Protein AF-E3S068-F1 (afdb_monomer)

Solvent-accessible surface area (backbone atoms only — not comparable to full-atom values): 16885 Å² total; per-residue (Å²): 113,66,80,75,69,64,72,78,70,51,73,77,41,82,41,34,56,78,46,80,47,82,47,65,49,102,84,70,47,77,30,49,39,42,22,44,28,45,77,89,43,90,89,47,73,42,71,46,78,44,82,70,77,50,73,64,51,51,41,29,56,53,36,36,51,49,23,46,50,51,46,32,65,40,29,24,56,53,35,46,56,55,72,72,47,90,64,61,64,40,64,26,33,34,37,30,29,58,42,70,50,81,63,88,43,69,49,76,44,75,48,76,45,94,97,52,78,73,43,77,48,77,42,67,48,45,41,45,44,46,34,42,32,41,30,57,60,82,61,72,84,73,79,52,96,74,78,54,80,83,68,78,44,45,29,50,32,76,62,32,54,50,37,80,38,81,56,37,83,38,58,59,75,82,48,64,50,92,89,42,74,86,62,49,49,78,49,75,44,52,38,37,56,59,32,54,54,45,51,53,36,37,77,69,61,36,56,60,39,31,48,52,49,23,53,39,24,37,44,33,27,36,42,38,52,50,41,49,75,60,65,30,65,72,42,58,74,70,47,55,69,73,60,45,52,51,50,52,53,50,40,54,50,43,33,53,60,55,44,48,62,54,53,54,50,52,51,53,43,67,72,45,91,52,102,54,43,58,64,52,35,51,54,51,29,62,71,25,66,48,71,28,29,54,51,17,56,51,31,25,64,77,58,96

Sequence (304 aa):
MLTAFLEYSDAENAYTITSESKFVDDWGNICLDIAIRGVYNPDTVSIIRSEHFSIDCRHAYLSFNHCISVLRDFAGMLAYLVEEFKTPVKIREAHVQNAKSHQNVEVVAKIVKYGFPDRTEIWNIASTHSMFLVTAADSDNTTTTTGFVARKGIYLDITARQYGREPGLQDFDAYHCKTSPLACQLKECHVGNEYSKHENMVAQQSAEAIQTEALIRTSNNAIYEVIKEFGGRTTLYSMGDLRFKDVLGRLSSRLQEALRPILTENHKIFISEGSNALGRHMKLMDLCMGEGHQVFSRALQYQS

Structure (mmCIF, N/CA/C/O backbone):
data_AF-E3S068-F1
#
_entry.id   AF-E3S068-F1
#
loop_
_atom_site.group_PDB
_atom_site.id
_atom_site.type_symbol
_atom_site.label_atom_id
_atom_site.label_alt_id
_atom_site.label_comp_id
_atom_site.label_asym_id
_atom_site.label_entity_id
_atom_site.label_seq_id
_atom_site.pdbx_PDB_ins_code
_atom_site.Cartn_x
_atom_site.Cartn_y
_atom_site.Cartn_z
_atom_site.occupancy
_atom_site.B_iso_or_equiv
_atom_site.auth_seq_id
_atom_site.auth_comp_id
_atom_site.auth_asym_id
_atom_site.auth_atom_id
_atom_site.pdbx_PDB_model_num
ATOM 1 N N . MET A 1 1 ? -9.180 2.397 -4.512 1.00 28.77 1 MET A N 1
ATOM 2 C CA . MET A 1 1 ? -9.258 3.640 -5.319 1.00 28.77 1 MET A CA 1
ATOM 3 C C . MET A 1 1 ? -7.872 4.161 -5.708 1.00 28.77 1 MET A C 1
ATOM 5 O O . MET A 1 1 ? -7.730 4.503 -6.868 1.00 28.77 1 MET A O 1
ATOM 9 N N . LEU A 1 2 ? -6.835 4.098 -4.849 1.00 28.03 2 LEU A N 1
ATOM 10 C CA . LEU A 1 2 ? -5.419 4.104 -5.308 1.00 28.03 2 LEU A CA 1
ATOM 11 C C . LEU A 1 2 ? -5.083 2.915 -6.212 1.00 28.03 2 LEU A C 1
ATOM 13 O O . LEU A 1 2 ? -4.332 3.029 -7.169 1.00 28.03 2 LEU A O 1
ATOM 17 N N . THR A 1 3 ? -5.722 1.790 -5.910 1.00 32.06 3 THR A N 1
ATOM 18 C CA . THR A 1 3 ? -5.693 0.500 -6.607 1.00 32.06 3 THR A CA 1
ATOM 19 C C . THR A 1 3 ? -5.965 0.571 -8.112 1.00 32.06 3 THR A C 1
ATOM 21 O O . THR A 1 3 ? -5.650 -0.368 -8.824 1.00 32.06 3 THR A O 1
ATOM 24 N N . ALA A 1 4 ? -6.601 1.649 -8.580 1.00 29.45 4 ALA A N 1
ATOM 25 C CA . ALA A 1 4 ? -6.921 1.875 -9.989 1.00 29.45 4 ALA A CA 1
ATOM 26 C C . ALA A 1 4 ? -6.040 2.962 -10.635 1.00 29.45 4 ALA A C 1
ATOM 28 O O . ALA A 1 4 ? -6.143 3.182 -11.832 1.00 29.45 4 ALA A O 1
ATOM 29 N N . PHE A 1 5 ? -5.220 3.664 -9.843 1.00 29.73 5 PHE A N 1
ATOM 30 C CA . PHE A 1 5 ? -4.359 4.766 -10.288 1.00 29.73 5 PHE A CA 1
ATOM 31 C C . PHE A 1 5 ? -2.884 4.375 -10.380 1.00 29.73 5 PHE A C 1
ATOM 33 O O . PHE A 1 5 ? -2.145 4.983 -11.147 1.00 29.73 5 PHE A O 1
ATOM 40 N N . LEU A 1 6 ? -2.468 3.347 -9.638 1.00 31.52 6 LEU A N 1
ATOM 41 C CA . LEU A 1 6 ? -1.212 2.645 -9.871 1.00 31.52 6 LEU A CA 1
ATOM 42 C C . LEU A 1 6 ? -1.455 1.577 -10.937 1.00 31.52 6 LEU A C 1
ATOM 44 O O . LEU A 1 6 ? -1.441 0.378 -10.665 1.00 31.52 6 LEU A O 1
ATOM 48 N N . GLU A 1 7 ? -1.730 2.024 -12.162 1.00 33.16 7 GLU A N 1
ATOM 49 C CA . GLU A 1 7 ? -1.307 1.222 -13.299 1.00 33.16 7 GLU A CA 1
ATOM 50 C C . GLU A 1 7 ? 0.209 1.065 -13.160 1.00 33.16 7 GLU A C 1
ATOM 52 O O . GLU A 1 7 ? 0.960 2.015 -13.339 1.00 33.16 7 GLU A O 1
ATOM 57 N N . TYR A 1 8 ? 0.607 -0.142 -12.760 1.00 41.28 8 TYR A N 1
ATOM 58 C CA . TYR A 1 8 ? 1.724 -0.850 -13.361 1.00 41.28 8 TYR A CA 1
ATOM 59 C C . TYR A 1 8 ? 3.084 -0.124 -13.314 1.00 41.28 8 TYR A C 1
ATOM 61 O O . TYR A 1 8 ? 3.405 0.698 -14.166 1.00 41.28 8 TYR A O 1
ATOM 69 N N . SER A 1 9 ? 3.924 -0.505 -12.350 1.00 36.94 9 SER A N 1
ATOM 70 C CA . SER A 1 9 ? 5.375 -0.329 -12.462 1.00 36.94 9 SER A CA 1
ATOM 71 C C . SER A 1 9 ? 6.020 -1.701 -12.646 1.00 36.94 9 SER A C 1
ATOM 73 O O . SER A 1 9 ? 5.830 -2.596 -11.822 1.00 36.94 9 SER A O 1
ATOM 75 N N . ASP A 1 10 ? 6.779 -1.858 -13.731 1.00 34.69 10 ASP A N 1
ATOM 76 C CA . ASP A 1 10 ? 7.521 -3.068 -14.107 1.00 34.69 10 ASP A CA 1
ATOM 77 C C . ASP A 1 10 ? 8.595 -3.503 -13.097 1.00 34.69 10 ASP A C 1
ATOM 79 O O . ASP A 1 10 ? 9.192 -4.571 -13.259 1.00 34.69 10 ASP A O 1
ATOM 83 N N . ALA A 1 11 ? 8.896 -2.692 -12.084 1.00 36.75 11 ALA A N 1
ATOM 84 C CA . ALA A 1 11 ? 10.087 -2.874 -11.268 1.00 36.75 11 ALA A CA 1
ATOM 85 C C . ALA A 1 11 ? 9.826 -3.507 -9.872 1.00 36.75 11 ALA A C 1
ATOM 87 O O . ALA A 1 11 ? 10.753 -4.064 -9.284 1.00 36.75 11 ALA A O 1
ATOM 88 N N . GLU A 1 12 ? 8.565 -3.623 -9.424 1.00 42.28 12 GLU A N 1
ATOM 89 C CA . GLU A 1 12 ? 8.197 -4.334 -8.181 1.00 42.28 12 GLU A CA 1
ATOM 90 C C . GLU A 1 12 ? 8.084 -5.853 -8.377 1.00 42.28 12 GLU A C 1
ATOM 92 O O . GLU A 1 12 ? 7.758 -6.602 -7.455 1.00 42.28 12 GLU A O 1
ATOM 97 N N . ASN A 1 13 ? 8.344 -6.326 -9.593 1.00 37.56 13 ASN A N 1
ATOM 98 C CA . ASN A 1 13 ? 8.260 -7.723 -9.959 1.00 37.56 13 ASN A CA 1
ATOM 99 C C . ASN A 1 13 ? 9.650 -8.373 -9.827 1.00 37.56 13 ASN A C 1
ATOM 101 O O . ASN A 1 13 ? 10.640 -7.850 -10.336 1.00 37.56 13 ASN A O 1
ATOM 105 N N . ALA A 1 14 ? 9.736 -9.579 -9.247 1.00 34.84 14 ALA A N 1
ATOM 106 C CA . ALA A 1 14 ? 10.944 -10.418 -9.359 1.00 34.84 14 ALA A CA 1
ATOM 107 C C . ALA A 1 14 ? 11.227 -10.846 -10.817 1.00 34.84 14 ALA A C 1
ATOM 109 O O . ALA A 1 14 ? 12.187 -11.567 -11.095 1.00 34.84 14 ALA A O 1
ATOM 110 N N . TYR A 1 15 ? 10.373 -10.408 -11.741 1.00 39.06 15 TYR A N 1
ATOM 111 C CA . TYR A 1 15 ? 10.540 -10.521 -13.166 1.00 39.06 15 TYR A CA 1
ATOM 112 C C . TYR A 1 15 ? 10.078 -9.232 -13.857 1.00 39.06 15 TYR A C 1
ATOM 114 O O . TYR A 1 15 ? 8.880 -8.994 -13.978 1.00 39.06 15 TYR A O 1
ATOM 122 N N . THR A 1 16 ? 11.002 -8.390 -14.318 1.00 38.66 16 THR A N 1
ATOM 123 C CA . THR A 1 16 ? 10.645 -7.178 -15.074 1.00 38.66 16 THR A CA 1
ATOM 124 C C . THR A 1 16 ? 9.911 -7.589 -16.347 1.00 38.66 16 THR A C 1
ATOM 126 O O . THR A 1 16 ? 10.471 -8.337 -17.155 1.00 38.66 16 THR A O 1
ATOM 129 N N . ILE A 1 17 ? 8.675 -7.129 -16.546 1.00 42.19 17 ILE A N 1
ATOM 130 C CA . ILE A 1 17 ? 8.027 -7.278 -17.848 1.00 42.19 17 ILE A CA 1
ATOM 131 C C . ILE A 1 17 ? 8.656 -6.215 -18.750 1.00 42.19 17 ILE A C 1
ATOM 133 O O . ILE A 1 17 ? 8.600 -5.027 -18.475 1.00 42.19 17 ILE A O 1
ATOM 137 N N . THR A 1 18 ? 9.369 -6.632 -19.788 1.00 35.69 18 THR A N 1
ATOM 138 C CA . THR A 1 18 ? 10.148 -5.706 -20.630 1.00 35.69 18 THR A CA 1
ATOM 139 C C . THR A 1 18 ? 9.407 -5.254 -21.879 1.00 35.69 18 THR A C 1
ATOM 141 O O . THR A 1 18 ? 9.864 -4.341 -22.562 1.00 35.69 18 THR A O 1
ATOM 144 N N . SER A 1 19 ? 8.291 -5.903 -22.206 1.00 38.16 19 SER A N 1
ATOM 145 C CA . SER A 1 19 ? 7.370 -5.460 -23.248 1.00 38.16 19 SER A CA 1
ATOM 146 C C . SER A 1 19 ? 6.013 -6.152 -23.110 1.00 38.16 19 SER A C 1
ATOM 148 O O . SER A 1 19 ? 5.936 -7.352 -22.836 1.00 38.16 19 SER A O 1
ATOM 150 N N . GLU A 1 20 ? 4.951 -5.383 -23.355 1.00 39.62 20 GLU A N 1
ATOM 151 C CA . GLU A 1 20 ? 3.599 -5.880 -23.608 1.00 39.62 20 GLU A CA 1
ATOM 152 C C . GLU A 1 20 ? 3.227 -5.543 -25.058 1.00 39.62 20 GLU A C 1
ATOM 154 O O . GLU A 1 20 ? 3.242 -4.376 -25.455 1.00 39.62 20 GLU A O 1
ATOM 159 N N . SER A 1 21 ? 2.877 -6.551 -25.859 1.00 37.97 21 SER A N 1
ATOM 160 C CA . SER A 1 21 ? 2.367 -6.337 -27.224 1.00 37.97 21 SER A CA 1
ATOM 161 C C . SER A 1 21 ? 0.978 -6.947 -27.344 1.00 37.97 21 SER A C 1
ATOM 163 O O . SER A 1 21 ? 0.793 -8.120 -27.027 1.00 37.97 21 SER A O 1
ATOM 165 N N . LYS A 1 22 ? -0.004 -6.168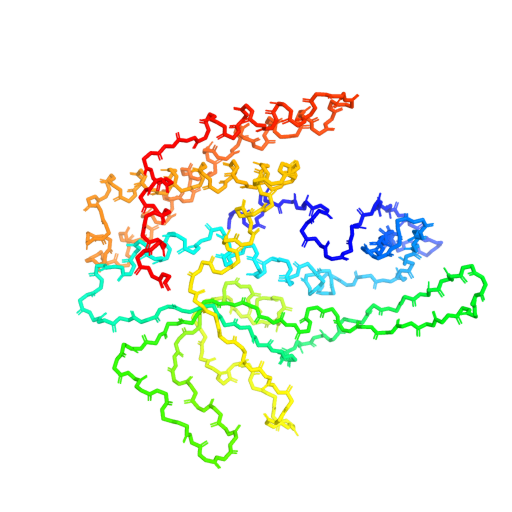 -27.809 1.00 38.00 22 LYS A N 1
ATOM 166 C CA . LYS A 1 22 ? -1.341 -6.676 -28.148 1.00 38.00 22 LYS A CA 1
ATOM 167 C C . LYS A 1 22 ? -1.383 -7.015 -29.630 1.00 38.00 22 LYS A C 1
ATOM 169 O O . LYS A 1 22 ? -1.082 -6.154 -30.454 1.00 38.00 22 LYS A O 1
ATOM 174 N N . PHE A 1 23 ? -1.810 -8.223 -29.967 1.00 43.12 23 PHE A N 1
ATOM 175 C CA . PHE A 1 23 ? -2.117 -8.596 -31.344 1.00 43.12 23 PHE A CA 1
ATOM 176 C C . PHE A 1 23 ? -3.451 -9.333 -31.413 1.00 43.12 23 PHE A C 1
ATOM 178 O O . PHE A 1 23 ? -3.994 -9.753 -30.395 1.00 43.12 23 PHE A O 1
ATOM 185 N N . VAL A 1 24 ? -4.009 -9.422 -32.615 1.00 38.19 24 VAL A N 1
ATOM 186 C CA . VAL A 1 24 ? -5.217 -10.198 -32.887 1.00 38.19 24 VAL A CA 1
ATOM 187 C C . VAL A 1 24 ? -4.779 -11.410 -33.699 1.00 38.19 24 VAL A C 1
ATOM 189 O O . VAL A 1 24 ? -4.083 -11.228 -34.698 1.00 38.19 24 VAL A O 1
ATOM 192 N N . ASP A 1 25 ? -5.096 -12.619 -33.238 1.00 44.75 25 ASP A N 1
ATOM 193 C CA . ASP A 1 25 ? -4.773 -13.845 -33.971 1.00 44.75 25 ASP A CA 1
ATOM 194 C C . ASP A 1 25 ? -5.639 -14.007 -35.232 1.00 44.75 25 ASP A C 1
ATOM 196 O O . ASP A 1 25 ? -6.581 -13.247 -35.486 1.00 44.75 25 ASP A O 1
ATOM 200 N N . ASP A 1 26 ? -5.331 -15.031 -36.026 1.00 46.66 26 ASP A N 1
ATOM 201 C CA . ASP A 1 26 ? -6.033 -15.333 -37.279 1.00 46.66 26 ASP A CA 1
ATOM 202 C C . ASP A 1 26 ? -7.521 -15.696 -37.075 1.00 46.66 26 ASP A C 1
ATOM 204 O O . ASP A 1 26 ? -8.287 -15.762 -38.040 1.00 46.66 26 ASP A O 1
ATOM 208 N N . TRP A 1 27 ? -7.954 -15.909 -35.827 1.00 40.59 27 TRP A N 1
ATOM 209 C CA . TRP A 1 27 ? -9.334 -16.205 -35.439 1.00 40.59 27 TRP A CA 1
ATOM 210 C C . TRP A 1 27 ? -10.061 -15.006 -34.816 1.00 40.59 27 TRP A C 1
ATOM 212 O O . TRP A 1 27 ? -11.231 -15.124 -34.450 1.00 40.59 27 TRP A O 1
ATOM 222 N N . GLY A 1 28 ? -9.415 -13.841 -34.739 1.00 34.78 28 GLY A N 1
ATOM 223 C CA . GLY A 1 28 ? -10.006 -12.628 -34.181 1.00 34.78 28 GLY A CA 1
ATOM 224 C C . GLY A 1 28 ? -9.891 -12.512 -32.658 1.00 34.78 28 GLY A C 1
ATOM 225 O O . GLY A 1 28 ? -10.511 -11.618 -32.078 1.00 34.78 28 GLY A O 1
ATOM 226 N N . ASN A 1 29 ? -9.116 -13.373 -31.996 1.00 35.47 29 ASN A N 1
ATOM 227 C CA . ASN A 1 29 ? -8.894 -13.298 -30.556 1.00 35.47 29 ASN A CA 1
ATOM 228 C C . ASN A 1 29 ? -7.782 -12.302 -30.231 1.00 35.47 29 ASN A C 1
ATOM 230 O O . ASN A 1 29 ? -6.770 -12.233 -30.921 1.00 35.47 29 ASN A O 1
ATOM 234 N N . ILE A 1 30 ? -7.945 -11.548 -29.144 1.00 32.69 30 ILE A N 1
ATOM 235 C CA . ILE A 1 30 ? -6.899 -10.654 -28.639 1.00 32.69 30 ILE A CA 1
ATOM 236 C C . ILE A 1 30 ? -5.877 -11.493 -27.862 1.00 32.69 30 ILE A C 1
ATOM 238 O O . ILE A 1 30 ? -6.201 -12.051 -26.813 1.00 32.69 30 ILE A O 1
ATOM 242 N N . CYS A 1 31 ? -4.643 -11.528 -28.350 1.00 35.22 31 CYS A N 1
ATOM 243 C CA . CYS A 1 31 ? -3.501 -12.178 -27.723 1.00 35.22 31 CYS A CA 1
ATOM 244 C C . CYS A 1 31 ? -2.539 -11.131 -27.139 1.00 35.22 31 CYS A C 1
ATOM 246 O O . CYS A 1 31 ? -2.426 -10.005 -27.639 1.00 35.22 31 CYS A O 1
ATOM 248 N N . LEU A 1 32 ? -1.851 -11.503 -26.058 1.00 37.97 32 LEU A N 1
ATOM 249 C CA . LEU A 1 32 ? -0.888 -10.651 -25.366 1.00 37.97 32 LEU A CA 1
ATOM 250 C C . LEU A 1 32 ? 0.476 -11.350 -25.343 1.00 37.97 32 LEU A C 1
ATOM 252 O O . LEU A 1 32 ? 0.602 -12.433 -24.775 1.00 37.97 32 LEU A O 1
ATOM 256 N N . ASP A 1 33 ? 1.490 -10.717 -25.926 1.00 40.34 33 ASP A N 1
ATOM 257 C CA . ASP A 1 33 ? 2.885 -11.109 -25.723 1.00 40.34 33 ASP A CA 1
ATOM 258 C C . ASP A 1 33 ? 3.383 -10.445 -24.436 1.00 40.34 33 ASP A C 1
ATOM 260 O O . ASP A 1 33 ? 3.497 -9.217 -24.389 1.00 40.34 33 ASP A O 1
ATOM 264 N N . ILE A 1 34 ? 3.684 -11.246 -23.407 1.00 44.28 34 ILE A N 1
ATOM 265 C CA . ILE A 1 34 ? 4.356 -10.767 -22.192 1.00 44.28 34 ILE A CA 1
ATOM 266 C C . ILE A 1 34 ? 5.813 -11.219 -22.254 1.00 44.28 34 ILE A C 1
ATOM 268 O O . ILE A 1 34 ? 6.120 -12.411 -22.158 1.00 44.28 34 ILE A O 1
ATOM 272 N N . ALA A 1 35 ? 6.728 -10.267 -22.411 1.00 41.88 35 ALA A N 1
ATOM 273 C CA . ALA A 1 35 ? 8.153 -10.528 -22.293 1.00 41.88 35 ALA A CA 1
ATOM 274 C C . ALA A 1 35 ? 8.563 -10.443 -20.824 1.00 41.88 35 ALA A C 1
ATOM 276 O O . ALA A 1 35 ? 8.595 -9.356 -20.256 1.00 41.88 35 ALA A O 1
ATOM 277 N N . ILE A 1 36 ? 8.881 -11.581 -20.210 1.00 42.03 36 ILE A N 1
ATOM 278 C CA . ILE A 1 36 ? 9.296 -11.647 -18.808 1.00 42.03 36 ILE A CA 1
ATOM 279 C C . ILE A 1 36 ? 10.826 -11.769 -18.755 1.00 42.03 36 ILE A C 1
ATOM 281 O O . ILE A 1 36 ? 11.401 -12.729 -19.279 1.00 42.03 36 ILE A O 1
ATOM 285 N N . ARG A 1 37 ? 11.505 -10.802 -18.124 1.00 36.34 37 ARG A N 1
ATOM 286 C CA . ARG A 1 37 ? 12.958 -10.823 -17.895 1.00 36.34 37 ARG A CA 1
ATOM 287 C C . ARG A 1 37 ? 13.249 -11.412 -16.518 1.00 36.34 37 ARG A C 1
ATOM 289 O O . ARG A 1 37 ? 12.792 -10.897 -15.502 1.00 36.34 37 ARG A O 1
ATOM 296 N N . GLY A 1 38 ? 14.019 -12.497 -16.471 1.00 34.53 38 GLY A N 1
ATOM 297 C CA . GLY A 1 38 ? 14.438 -13.105 -15.207 1.00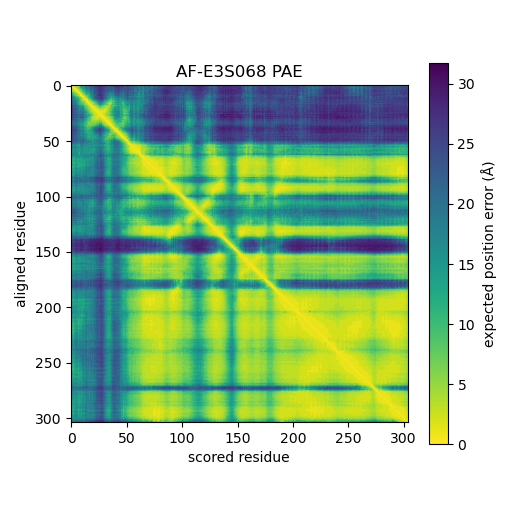 34.53 38 GLY A CA 1
ATOM 298 C C . GLY A 1 38 ? 15.467 -12.243 -14.469 1.00 34.53 38 GLY A C 1
ATOM 299 O O . GLY A 1 38 ? 16.496 -11.892 -15.045 1.00 34.53 38 GLY A O 1
ATOM 300 N N . VAL A 1 39 ? 15.241 -11.968 -13.179 1.00 34.00 39 VAL A N 1
ATOM 301 C CA . VAL A 1 39 ? 16.128 -11.144 -12.323 1.00 34.00 39 VAL A CA 1
ATOM 302 C C . VAL A 1 39 ? 17.550 -11.711 -12.162 1.00 34.00 39 VAL A C 1
ATOM 304 O O . VAL A 1 39 ? 18.472 -10.976 -11.824 1.00 34.00 39 VAL A O 1
ATOM 307 N N . TYR A 1 40 ? 17.779 -12.986 -12.494 1.00 32.66 40 TYR A N 1
ATOM 308 C CA . TYR A 1 40 ? 19.106 -13.615 -12.418 1.00 32.66 40 TYR A CA 1
ATOM 309 C C . TYR A 1 40 ? 19.867 -13.708 -13.750 1.00 32.66 40 TYR A C 1
ATOM 311 O O . TYR A 1 40 ? 20.991 -14.212 -13.756 1.00 32.66 40 TYR A O 1
ATOM 319 N N . ASN A 1 41 ? 19.303 -13.243 -14.872 1.00 33.84 41 ASN A N 1
ATOM 320 C CA . ASN A 1 41 ? 20.029 -13.199 -16.143 1.00 33.84 41 ASN A CA 1
ATOM 321 C C . ASN A 1 41 ? 19.452 -12.130 -17.097 1.00 33.84 41 ASN A C 1
ATOM 323 O O . ASN A 1 41 ? 18.489 -12.418 -17.818 1.00 33.84 41 ASN A O 1
ATOM 327 N N . PRO A 1 42 ? 20.025 -10.910 -17.135 1.00 37.50 42 PRO A N 1
ATOM 328 C CA . PRO A 1 42 ? 19.501 -9.807 -17.940 1.00 37.50 42 PRO A CA 1
ATOM 329 C C . PRO A 1 42 ? 19.516 -10.088 -19.454 1.00 37.50 42 PRO A C 1
ATOM 331 O O . PRO A 1 42 ? 18.797 -9.414 -20.191 1.00 37.50 42 PRO A O 1
ATOM 334 N N . ASP A 1 43 ? 20.249 -11.095 -19.926 1.00 32.88 43 ASP A N 1
ATOM 335 C CA . ASP A 1 43 ? 20.416 -11.368 -21.360 1.00 32.88 43 ASP A CA 1
ATOM 336 C C . ASP A 1 43 ? 19.387 -12.358 -21.935 1.00 32.88 43 ASP A C 1
ATOM 338 O O . ASP A 1 43 ? 19.407 -12.664 -23.126 1.00 32.88 43 ASP A O 1
ATOM 342 N N . THR A 1 44 ? 18.451 -12.842 -21.114 1.00 37.41 44 THR A N 1
ATOM 343 C CA . THR A 1 44 ? 17.383 -13.760 -21.546 1.00 37.41 44 THR A CA 1
ATOM 344 C C . THR A 1 44 ? 16.016 -13.111 -21.368 1.00 37.41 44 THR A C 1
ATOM 346 O O . THR A 1 44 ? 15.454 -13.100 -20.274 1.00 37.41 44 THR A O 1
ATOM 349 N N . VAL A 1 45 ? 15.473 -12.579 -22.464 1.00 34.53 45 VAL A N 1
ATOM 350 C CA . VAL A 1 45 ? 14.062 -12.193 -22.574 1.00 34.53 45 VAL A CA 1
ATOM 351 C C . VAL A 1 45 ? 13.303 -13.399 -23.115 1.00 34.53 45 VAL A C 1
ATOM 353 O O . VAL A 1 45 ? 13.546 -13.830 -24.241 1.00 34.53 45 VAL A O 1
ATOM 356 N N . SER A 1 46 ? 12.405 -13.965 -22.312 1.00 38.94 46 SER A N 1
ATOM 357 C CA . SER A 1 46 ? 11.502 -15.021 -22.777 1.00 38.94 46 SER A CA 1
ATOM 358 C C . SER A 1 46 ? 10.149 -14.387 -23.071 1.00 38.94 46 SER A C 1
ATOM 360 O O . SER A 1 46 ? 9.507 -13.855 -22.166 1.00 38.94 46 SER A O 1
ATOM 362 N N . ILE A 1 47 ? 9.728 -14.416 -24.336 1.00 38.50 47 ILE A N 1
ATOM 363 C CA . ILE A 1 47 ? 8.371 -14.026 -24.723 1.00 38.50 47 ILE A CA 1
ATOM 364 C C . ILE A 1 47 ? 7.459 -15.197 -24.367 1.00 38.50 47 ILE A C 1
ATOM 366 O O . ILE A 1 47 ? 7.545 -16.265 -24.977 1.00 38.50 47 ILE A O 1
ATOM 370 N N . ILE A 1 48 ? 6.607 -15.009 -23.362 1.00 45.06 48 ILE A N 1
ATOM 371 C CA . ILE A 1 48 ? 5.533 -15.948 -23.063 1.00 45.06 48 ILE A CA 1
ATOM 372 C C . ILE A 1 48 ? 4.378 -15.599 -23.994 1.00 45.06 48 ILE A C 1
ATOM 374 O O . ILE A 1 48 ? 3.654 -14.630 -23.772 1.00 45.06 48 ILE A O 1
ATOM 378 N N . ARG A 1 49 ? 4.207 -16.410 -25.039 1.00 40.31 49 ARG A N 1
ATOM 379 C CA . ARG A 1 49 ? 2.955 -16.466 -25.795 1.00 40.31 49 ARG A CA 1
ATOM 380 C C . ARG A 1 49 ? 1.965 -17.287 -24.988 1.00 40.31 49 ARG A C 1
ATOM 382 O O . ARG A 1 49 ? 2.000 -18.513 -25.027 1.00 40.31 49 ARG A O 1
ATOM 389 N N . SER A 1 50 ? 1.125 -16.615 -24.211 1.00 42.81 50 SER A N 1
ATOM 390 C CA . SER A 1 50 ? -0.082 -17.244 -23.686 1.00 42.81 50 SER A CA 1
ATOM 391 C C . SER A 1 50 ? -1.168 -17.073 -24.734 1.00 42.81 50 SER A C 1
ATOM 393 O O . SER A 1 50 ? -1.519 -15.943 -25.070 1.00 42.81 50 SER A O 1
ATOM 395 N N . GLU A 1 51 ? -1.685 -18.182 -25.264 1.00 39.31 51 GLU A N 1
ATOM 396 C CA . GLU A 1 51 ? -2.757 -18.120 -26.257 1.00 39.31 51 GLU A CA 1
ATOM 397 C C . GLU A 1 51 ? -4.006 -17.438 -25.677 1.00 39.31 51 GLU A C 1
ATOM 399 O O . GLU A 1 51 ? -4.662 -16.713 -26.412 1.00 39.31 51 GLU A O 1
ATOM 404 N N . HIS A 1 52 ? -4.255 -17.490 -24.357 1.00 48.38 52 HIS A N 1
ATOM 405 C CA . HIS A 1 52 ? -5.307 -16.703 -23.704 1.00 48.38 52 HIS A CA 1
ATOM 406 C C . HIS A 1 52 ? -4.981 -16.402 -22.228 1.00 48.38 52 HIS A C 1
ATOM 408 O O . HIS A 1 52 ? -4.902 -17.306 -21.396 1.00 48.38 52 HIS A O 1
ATOM 414 N N . PHE A 1 53 ? -4.871 -15.121 -21.860 1.00 49.16 53 PHE A N 1
ATOM 415 C CA . PHE A 1 53 ? -4.925 -14.690 -20.458 1.00 49.16 53 PHE A CA 1
ATOM 416 C C . PHE A 1 53 ? -6.378 -14.349 -20.117 1.00 49.16 53 PHE A C 1
ATOM 418 O O . PHE A 1 53 ? -6.909 -13.344 -20.593 1.00 49.16 53 PHE A O 1
ATOM 425 N N . SER A 1 54 ? -7.045 -15.165 -19.298 1.00 52.22 54 SER A N 1
ATOM 426 C CA . SER A 1 54 ? -8.325 -14.737 -18.727 1.00 52.22 54 SER A CA 1
ATOM 427 C C . SER A 1 54 ? -8.099 -13.492 -17.854 1.00 52.22 54 SER A C 1
ATOM 429 O O . SER A 1 54 ? -7.011 -13.282 -17.304 1.00 52.22 54 SER A O 1
ATOM 431 N N . ILE A 1 55 ? -9.129 -12.652 -17.711 1.00 57.22 55 ILE A N 1
ATOM 432 C CA . ILE A 1 55 ? -9.097 -11.495 -16.797 1.00 57.22 55 ILE A CA 1
ATOM 433 C C . ILE A 1 55 ? -8.705 -11.949 -15.381 1.00 57.22 55 ILE A C 1
ATOM 435 O O . ILE A 1 55 ? -7.912 -11.290 -14.711 1.00 57.22 55 ILE A O 1
ATOM 439 N N . ASP A 1 56 ? -9.196 -13.114 -14.968 1.00 53.62 56 ASP A N 1
ATOM 440 C CA . ASP A 1 56 ? -8.910 -13.708 -13.667 1.00 53.62 56 ASP A CA 1
ATOM 441 C C . ASP A 1 56 ? -7.438 -14.134 -13.521 1.00 53.62 56 ASP A C 1
ATOM 443 O O . ASP A 1 56 ? -6.821 -13.824 -12.503 1.00 53.62 56 ASP A O 1
ATOM 447 N N . CYS A 1 57 ? -6.826 -14.736 -14.552 1.00 54.56 57 CYS A N 1
ATOM 448 C CA . CYS A 1 57 ? -5.394 -15.052 -14.553 1.00 54.56 57 CYS A CA 1
ATOM 449 C C . CYS A 1 57 ? -4.539 -13.783 -14.456 1.00 54.56 57 CYS A C 1
ATOM 451 O O . CYS A 1 57 ? -3.536 -13.769 -13.744 1.00 54.56 57 CYS A O 1
ATOM 453 N N . ARG A 1 58 ? -4.934 -12.697 -15.140 1.00 59.19 58 ARG A N 1
ATOM 454 C CA . ARG A 1 58 ? -4.223 -11.407 -15.077 1.00 59.19 58 ARG A CA 1
ATOM 455 C C . ARG A 1 58 ? -4.295 -10.824 -13.675 1.00 59.19 58 ARG A C 1
ATOM 457 O O . ARG A 1 58 ? -3.280 -10.383 -13.145 1.00 59.19 58 ARG A O 1
ATOM 464 N N . HIS A 1 59 ? -5.477 -10.857 -13.066 1.00 58.62 59 HIS A N 1
ATOM 465 C CA . HIS A 1 59 ? -5.650 -10.419 -11.688 1.00 58.62 59 HIS A CA 1
ATOM 466 C C . HIS A 1 59 ? -4.806 -11.249 -10.721 1.00 58.62 59 HIS A C 1
ATOM 468 O O . HIS A 1 59 ? -4.116 -10.655 -9.904 1.00 58.62 59 HIS A O 1
ATOM 474 N N . ALA A 1 60 ? -4.798 -12.578 -10.844 1.00 58.69 60 ALA A N 1
ATOM 475 C CA . ALA A 1 60 ? -3.993 -13.455 -9.995 1.00 58.69 60 ALA A CA 1
ATOM 476 C C . ALA A 1 60 ? -2.474 -13.314 -10.232 1.00 58.69 60 ALA A C 1
ATOM 478 O O . ALA A 1 60 ? -1.690 -13.483 -9.305 1.00 58.69 60 ALA A O 1
ATOM 479 N N . TYR A 1 61 ? -2.034 -12.956 -11.444 1.00 59.25 61 TYR A N 1
ATOM 480 C CA . TYR A 1 61 ? -0.624 -12.644 -11.697 1.00 59.25 61 TYR A CA 1
ATOM 481 C C . TYR A 1 61 ? -0.181 -11.360 -10.988 1.00 59.25 61 TYR A C 1
ATOM 483 O O . TYR A 1 61 ? 0.841 -11.322 -10.306 1.00 59.25 61 TYR A O 1
ATOM 491 N N . LEU A 1 62 ? -0.981 -10.304 -11.131 1.00 58.75 62 LEU A N 1
ATOM 492 C CA . LEU A 1 62 ? -0.681 -8.973 -10.599 1.00 58.75 62 LEU A CA 1
ATOM 493 C C . LEU A 1 62 ? -0.857 -8.879 -9.079 1.00 58.75 62 LEU A C 1
ATOM 495 O O . LEU A 1 62 ? -0.398 -7.926 -8.446 1.00 58.75 62 LEU A O 1
ATOM 499 N N . SER A 1 63 ? -1.536 -9.846 -8.475 1.00 63.56 63 SER A N 1
ATOM 500 C CA . SER A 1 63 ? -2.009 -9.716 -7.110 1.00 63.56 63 SER A CA 1
ATOM 501 C C . SER A 1 63 ? -0.961 -9.960 -6.030 1.00 63.56 63 SER A C 1
ATOM 503 O O . SER A 1 63 ? -1.101 -9.402 -4.941 1.00 63.56 63 SER A O 1
ATOM 505 N N . PHE A 1 64 ? 0.112 -10.707 -6.317 1.00 66.00 64 PHE A N 1
ATOM 506 C CA . PHE A 1 64 ? 1.231 -10.834 -5.377 1.00 66.00 64 PHE A CA 1
ATOM 507 C C . PHE A 1 64 ? 1.913 -9.487 -5.138 1.00 66.00 64 PHE A C 1
ATOM 509 O O . PHE A 1 64 ? 2.050 -9.055 -3.997 1.00 66.00 64 PHE A O 1
ATOM 516 N N . ASN A 1 65 ? 2.273 -8.778 -6.206 1.00 67.69 65 ASN A N 1
ATOM 517 C CA . ASN A 1 65 ? 2.875 -7.453 -6.070 1.00 67.69 65 ASN A CA 1
ATOM 518 C C . ASN A 1 65 ? 1.886 -6.514 -5.390 1.00 67.69 65 ASN A C 1
ATOM 520 O O . ASN A 1 65 ? 2.240 -5.835 -4.437 1.00 67.69 65 ASN A O 1
ATOM 524 N N . HIS A 1 66 ? 0.612 -6.590 -5.779 1.00 76.81 66 HIS A N 1
ATOM 525 C CA . HIS A 1 66 ? -0.419 -5.764 -5.181 1.00 76.81 66 HIS A CA 1
ATOM 526 C C . HIS A 1 66 ? -0.555 -5.958 -3.662 1.00 76.81 66 HIS A C 1
ATOM 528 O O . HIS A 1 66 ? -0.690 -4.982 -2.928 1.00 76.81 66 HIS A O 1
ATOM 534 N N . CYS A 1 67 ? -0.492 -7.197 -3.170 1.00 83.25 67 CYS A N 1
ATOM 535 C CA . CYS A 1 67 ? -0.591 -7.470 -1.740 1.00 83.25 67 CYS A CA 1
ATOM 536 C C . CYS A 1 67 ? 0.635 -6.947 -0.965 1.00 83.25 67 CYS A C 1
ATOM 538 O O . CYS A 1 67 ? 0.480 -6.404 0.128 1.00 83.25 67 CYS A O 1
ATOM 540 N N . ILE A 1 68 ? 1.831 -6.987 -1.567 1.00 85.75 68 ILE A N 1
ATOM 541 C CA . ILE A 1 68 ? 3.049 -6.377 -1.012 1.00 85.75 68 ILE A CA 1
ATOM 542 C C . ILE A 1 68 ? 2.980 -4.844 -1.044 1.00 85.75 68 ILE A C 1
ATOM 544 O O . ILE A 1 68 ? 3.280 -4.214 -0.030 1.00 85.75 68 ILE A O 1
ATOM 548 N N . SER A 1 69 ? 2.529 -4.234 -2.147 1.00 86.25 69 SER A N 1
ATOM 549 C CA . SER A 1 69 ? 2.350 -2.779 -2.243 1.00 86.25 69 SER A CA 1
ATOM 550 C C . SER A 1 69 ? 1.374 -2.284 -1.177 1.00 86.25 69 SER A C 1
ATOM 552 O O . SER A 1 69 ? 1.630 -1.281 -0.528 1.00 86.25 69 SER A O 1
ATOM 554 N N . VAL A 1 70 ? 0.287 -3.020 -0.913 1.00 89.25 70 VAL A N 1
ATOM 555 C CA . VAL A 1 70 ? -0.654 -2.681 0.165 1.00 89.25 70 VAL A CA 1
ATOM 556 C C . VAL A 1 70 ? 0.022 -2.681 1.535 1.00 89.25 70 VAL A C 1
ATOM 558 O O . VAL A 1 70 ? -0.205 -1.758 2.318 1.00 89.25 70 VAL A O 1
ATOM 561 N N . LEU A 1 71 ? 0.842 -3.694 1.832 1.00 91.25 71 LEU A N 1
ATOM 562 C CA . LEU A 1 71 ? 1.585 -3.735 3.089 1.00 91.25 71 LEU A CA 1
ATOM 563 C C . LEU A 1 71 ? 2.537 -2.546 3.204 1.00 91.25 71 LEU A C 1
ATOM 565 O O . LEU A 1 71 ? 2.493 -1.818 4.190 1.00 91.25 71 LEU A O 1
ATOM 569 N N . ARG A 1 72 ? 3.338 -2.308 2.167 1.00 93.69 72 ARG A N 1
ATOM 570 C CA . ARG A 1 72 ? 4.291 -1.199 2.107 1.00 93.69 72 ARG A CA 1
ATOM 571 C C . ARG A 1 72 ? 3.607 0.163 2.257 1.00 93.69 72 ARG A C 1
ATOM 573 O O . ARG A 1 72 ? 3.988 0.940 3.126 1.00 93.69 72 ARG A O 1
ATOM 580 N N . ASP A 1 73 ? 2.612 0.449 1.423 1.00 91.94 73 ASP A N 1
ATOM 581 C CA . ASP A 1 73 ? 2.035 1.788 1.269 1.00 91.94 73 ASP A CA 1
ATOM 582 C C . ASP A 1 73 ? 1.191 2.195 2.485 1.00 91.94 73 ASP A C 1
ATOM 584 O O . ASP A 1 73 ? 1.112 3.375 2.826 1.00 91.94 73 ASP A O 1
ATOM 588 N N . PHE A 1 74 ? 0.554 1.228 3.157 1.00 91.81 74 PHE A N 1
ATOM 589 C CA . PHE A 1 74 ? -0.399 1.503 4.236 1.00 91.81 74 PHE A CA 1
ATOM 590 C C . PHE A 1 74 ? 0.091 1.121 5.636 1.00 91.81 74 PHE A C 1
ATOM 592 O O . PHE A 1 74 ? -0.604 1.441 6.603 1.00 91.81 74 PHE A O 1
ATOM 599 N N . ALA A 1 75 ? 1.269 0.501 5.789 1.00 93.25 75 ALA A N 1
ATOM 600 C CA . ALA A 1 75 ? 1.788 0.095 7.100 1.00 93.25 75 ALA A CA 1
ATOM 601 C C . ALA A 1 75 ? 1.860 1.263 8.094 1.00 93.25 75 ALA A C 1
ATOM 603 O O . ALA A 1 75 ? 1.352 1.149 9.209 1.00 93.25 75 ALA A O 1
ATOM 604 N N . GLY A 1 76 ? 2.421 2.407 7.684 1.00 93.38 76 GLY A N 1
ATOM 605 C CA . GLY A 1 76 ? 2.535 3.586 8.550 1.00 93.38 76 GLY A CA 1
ATOM 606 C C . GLY A 1 76 ? 1.181 4.185 8.944 1.00 93.38 76 GLY A C 1
ATOM 607 O O . GLY A 1 76 ? 0.974 4.544 10.102 1.00 93.38 76 GLY A O 1
ATOM 608 N N . MET A 1 77 ? 0.223 4.236 8.010 1.00 92.44 77 MET A N 1
ATOM 609 C CA . MET A 1 77 ? -1.144 4.686 8.303 1.00 92.44 77 MET A CA 1
ATOM 610 C C . MET A 1 77 ? -1.824 3.749 9.304 1.00 92.44 77 MET A C 1
ATOM 612 O O . MET A 1 77 ? -2.463 4.205 10.251 1.00 92.44 77 MET A O 1
ATOM 616 N N . LEU A 1 78 ? -1.691 2.439 9.101 1.00 91.50 78 LEU A N 1
ATOM 617 C CA . LEU A 1 78 ? -2.291 1.445 9.976 1.00 91.50 78 LEU A CA 1
ATOM 618 C C . LEU A 1 78 ? -1.679 1.508 11.382 1.00 91.50 78 LEU A C 1
ATOM 620 O O . LEU A 1 78 ? -2.431 1.551 12.352 1.00 91.50 78 LEU A O 1
ATOM 624 N N . ALA A 1 79 ? -0.350 1.610 11.485 1.00 91.69 79 ALA A N 1
ATOM 625 C CA . ALA A 1 79 ? 0.368 1.825 12.742 1.00 91.69 79 ALA A CA 1
ATOM 626 C C . ALA A 1 79 ? -0.111 3.096 13.469 1.00 91.69 79 ALA A C 1
ATOM 628 O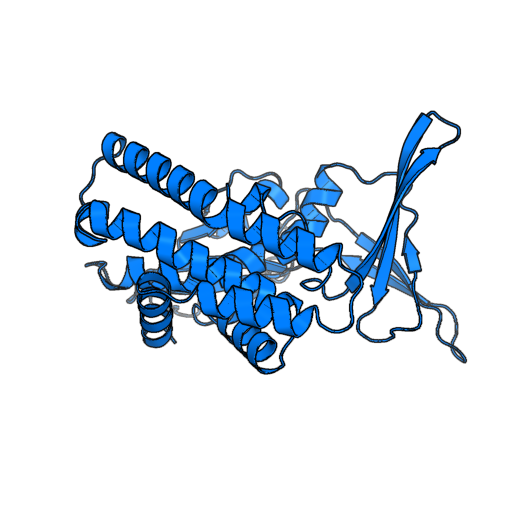 O . ALA A 1 79 ? -0.417 3.052 14.660 1.00 91.69 79 ALA A O 1
ATOM 629 N N . TYR A 1 80 ? -0.247 4.210 12.742 1.00 92.94 80 TYR A N 1
ATOM 630 C CA . TYR A 1 80 ? -0.733 5.480 13.288 1.00 92.94 80 TYR A CA 1
ATOM 631 C C . TYR A 1 80 ? -2.155 5.386 13.834 1.00 92.94 80 TYR A C 1
ATOM 633 O O . TYR A 1 80 ? -2.448 5.938 14.895 1.00 92.94 80 TYR A O 1
ATOM 641 N N . LEU A 1 81 ? -3.049 4.714 13.113 1.00 89.88 81 LEU A N 1
ATOM 642 C CA . LEU A 1 81 ? -4.415 4.514 13.572 1.00 89.88 81 LEU A CA 1
ATOM 643 C C . LEU A 1 81 ? -4.391 3.724 14.893 1.00 89.88 81 LEU A C 1
ATOM 645 O O . LEU A 1 81 ? -4.925 4.172 15.907 1.00 89.88 81 LEU A O 1
ATOM 649 N N . VAL A 1 82 ? -3.684 2.598 14.937 1.00 87.25 82 VAL A N 1
ATOM 650 C CA . VAL A 1 82 ? -3.837 1.656 16.055 1.00 87.25 82 VAL A CA 1
ATOM 651 C C . VAL A 1 82 ? -3.147 2.042 17.355 1.00 87.25 82 VAL A C 1
ATOM 653 O O . VAL A 1 82 ? -3.516 1.514 18.400 1.00 87.25 82 VAL A O 1
ATOM 656 N N . GLU A 1 83 ? -2.202 2.979 17.315 1.00 83.31 83 GLU A N 1
ATOM 657 C CA . GLU A 1 83 ? -1.498 3.493 18.496 1.00 83.31 83 GLU A CA 1
ATOM 658 C C . GLU A 1 83 ? -2.455 4.027 19.584 1.00 83.31 83 GLU A C 1
ATOM 660 O O . GL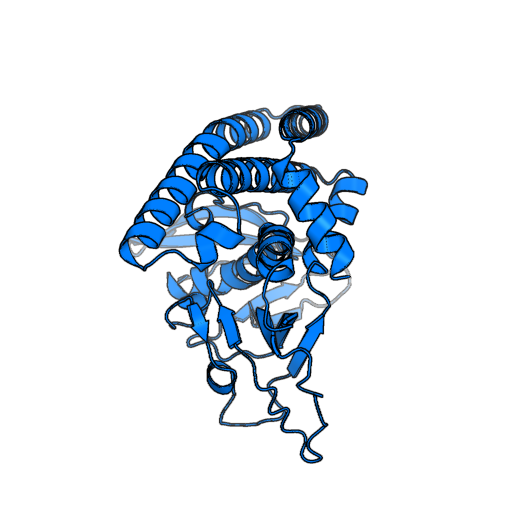U A 1 83 ? -2.143 3.965 20.769 1.00 83.31 83 GLU A O 1
ATOM 665 N N . GLU A 1 84 ? -3.639 4.520 19.204 1.00 75.44 84 GLU A N 1
ATOM 666 C CA . GLU A 1 84 ? -4.633 5.081 20.134 1.00 75.44 84 GLU A CA 1
ATOM 667 C C . GLU A 1 84 ? -5.766 4.116 20.518 1.00 75.44 84 GLU A C 1
ATOM 669 O O . GLU A 1 84 ? -6.697 4.504 21.235 1.00 75.44 84 GLU A O 1
ATOM 674 N N . PHE A 1 85 ? -5.724 2.854 20.074 1.00 76.75 85 PHE A N 1
ATOM 675 C CA . PHE A 1 85 ? -6.739 1.894 20.493 1.00 76.75 85 PHE A CA 1
ATOM 676 C C . PHE A 1 85 ? -6.634 1.613 21.995 1.00 76.75 85 PHE A C 1
ATOM 678 O O . PHE A 1 85 ? -5.625 1.132 22.501 1.00 76.75 85 PHE A O 1
ATOM 685 N N . LYS A 1 86 ? -7.739 1.864 22.713 1.00 68.50 86 LYS A N 1
ATOM 686 C CA . LYS A 1 86 ? -7.865 1.558 24.150 1.00 68.50 86 LYS A CA 1
ATOM 687 C C . LYS A 1 86 ? -7.636 0.079 24.455 1.00 68.50 86 LYS A C 1
ATOM 689 O O . LYS A 1 86 ? -7.182 -0.262 25.542 1.00 68.50 86 LYS A O 1
ATOM 694 N N . THR A 1 87 ? -7.998 -0.790 23.515 1.00 73.38 87 THR A N 1
ATOM 695 C CA . THR A 1 87 ? -7.688 -2.215 23.580 1.00 73.38 87 THR A CA 1
ATOM 696 C C . THR A 1 87 ? -6.330 -2.429 22.924 1.00 73.38 87 THR A C 1
ATOM 698 O O . THR A 1 87 ? -6.201 -2.126 21.737 1.00 73.38 87 THR A O 1
ATOM 701 N N . PRO A 1 88 ? -5.331 -2.958 23.646 1.00 77.44 88 PRO A N 1
ATOM 702 C CA . PRO A 1 88 ? -4.023 -3.183 23.065 1.00 77.44 88 PRO A CA 1
ATOM 703 C C . PRO A 1 88 ? -4.153 -4.273 21.994 1.00 77.44 88 PRO A C 1
ATOM 705 O O . PRO A 1 88 ? -4.498 -5.424 22.277 1.00 77.44 88 PRO A O 1
ATOM 708 N N . VAL A 1 89 ? -3.923 -3.889 20.742 1.00 84.56 89 VAL A N 1
ATOM 709 C CA . VAL A 1 89 ? -3.865 -4.787 19.586 1.00 84.56 89 VAL A CA 1
ATOM 710 C C . VAL A 1 89 ? -2.436 -4.841 19.064 1.00 84.56 89 VAL A C 1
ATOM 712 O O . VAL A 1 89 ? -1.679 -3.884 19.190 1.00 84.56 89 VAL A O 1
ATOM 715 N N . LYS A 1 90 ? -2.064 -5.974 18.475 1.00 86.75 90 LYS A N 1
ATOM 716 C CA . LYS A 1 90 ? -0.805 -6.158 17.752 1.00 86.75 90 LYS A CA 1
ATOM 717 C C . LYS A 1 90 ? -1.117 -6.270 16.271 1.00 86.75 90 LYS A C 1
ATOM 719 O O . LYS A 1 90 ? -2.020 -7.020 15.894 1.00 86.75 90 LYS A O 1
ATOM 724 N N . ILE A 1 91 ? -0.347 -5.562 15.452 1.00 88.44 91 ILE A N 1
ATOM 725 C CA . ILE A 1 91 ? -0.426 -5.649 13.995 1.00 88.44 91 ILE A CA 1
ATOM 726 C C . ILE A 1 91 ? 0.841 -6.285 13.460 1.00 88.44 91 ILE A C 1
ATOM 728 O O . ILE A 1 91 ? 1.947 -5.934 13.860 1.00 88.44 91 ILE A O 1
ATOM 732 N N . ARG A 1 92 ? 0.657 -7.250 12.565 1.00 91.69 92 ARG A N 1
ATOM 733 C CA . ARG A 1 92 ? 1.727 -7.988 11.899 1.00 91.69 92 ARG A CA 1
ATOM 734 C C . ARG A 1 92 ? 1.460 -8.048 10.405 1.00 91.69 92 ARG A C 1
ATOM 736 O O . ARG A 1 92 ? 0.312 -7.981 9.969 1.00 91.69 92 ARG A O 1
ATOM 743 N N . GLU A 1 93 ? 2.518 -8.213 9.630 1.00 92.38 93 GLU A N 1
ATOM 744 C CA . GLU A 1 93 ? 2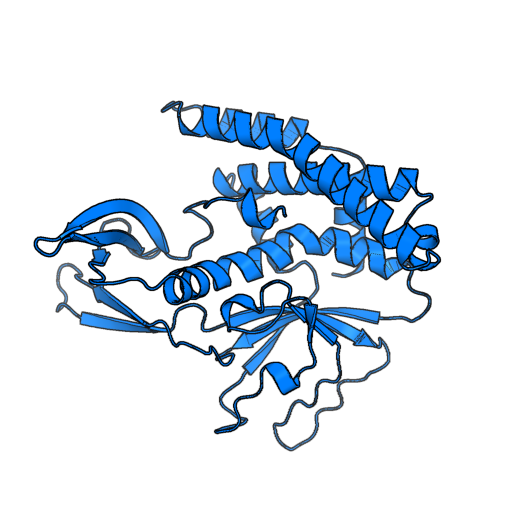.412 -8.647 8.239 1.00 92.38 93 GLU A CA 1
ATOM 745 C C . GLU A 1 93 ? 2.319 -10.174 8.234 1.00 92.38 93 GLU A C 1
ATOM 747 O O . GLU A 1 93 ? 3.143 -10.854 8.844 1.00 92.38 93 GLU A O 1
ATOM 752 N N . ALA A 1 94 ? 1.291 -10.719 7.595 1.00 89.75 94 ALA A N 1
ATOM 753 C CA . ALA A 1 94 ? 1.037 -12.146 7.488 1.00 89.75 94 ALA A CA 1
ATOM 754 C C . ALA A 1 94 ? 1.190 -12.581 6.032 1.00 89.75 94 ALA A C 1
ATOM 756 O O . ALA A 1 94 ? 0.502 -12.064 5.157 1.00 89.75 94 ALA A O 1
ATOM 757 N N . HIS A 1 95 ? 2.062 -13.556 5.794 1.00 86.81 95 HIS A N 1
ATOM 758 C CA . HIS A 1 95 ? 2.345 -14.125 4.483 1.00 86.81 95 HIS A CA 1
ATOM 759 C C . HIS A 1 95 ? 1.937 -15.598 4.480 1.00 86.81 95 HIS A C 1
ATOM 761 O O . HIS A 1 95 ? 2.581 -16.440 5.113 1.00 86.81 95 HIS A O 1
ATOM 767 N N . VAL A 1 96 ? 0.848 -15.903 3.786 1.00 82.38 96 VAL A N 1
ATOM 768 C CA . VAL A 1 96 ? 0.275 -17.242 3.674 1.00 82.38 96 VAL A CA 1
ATOM 769 C C . VAL A 1 96 ? 0.774 -17.892 2.391 1.00 82.38 96 VAL A C 1
ATOM 771 O O . VAL A 1 96 ? 0.398 -17.479 1.297 1.00 82.38 96 VAL A O 1
ATOM 774 N N . GLN A 1 97 ? 1.612 -18.915 2.513 1.00 77.38 97 GLN A N 1
ATOM 775 C CA . GLN A 1 97 ? 2.062 -19.719 1.381 1.00 77.38 97 GLN A CA 1
ATOM 776 C C . GLN A 1 97 ? 1.008 -20.747 0.978 1.00 77.38 97 GLN A C 1
ATOM 778 O O . GLN A 1 97 ? 0.333 -21.325 1.830 1.00 77.38 97 GLN A O 1
ATOM 783 N N . ASN A 1 98 ? 0.924 -21.011 -0.323 1.00 69.75 98 ASN A N 1
ATOM 784 C CA . ASN A 1 98 ? -0.060 -21.877 -0.963 1.00 69.75 98 ASN A CA 1
ATOM 785 C C . ASN A 1 98 ? -1.502 -21.495 -0.591 1.00 69.75 98 ASN A C 1
ATOM 787 O O . ASN A 1 98 ? -2.356 -22.367 -0.407 1.00 69.75 98 ASN A O 1
ATOM 791 N N . ALA A 1 99 ? -1.768 -20.189 -0.454 1.00 67.06 99 ALA A N 1
ATOM 792 C CA . ALA A 1 99 ? -3.116 -19.681 -0.249 1.00 67.06 99 ALA A CA 1
ATOM 793 C C . ALA A 1 99 ? -4.019 -20.183 -1.386 1.00 67.06 99 ALA A C 1
ATOM 795 O O . ALA A 1 99 ? -3.652 -20.109 -2.559 1.00 67.06 99 ALA A O 1
ATOM 796 N N . LYS A 1 100 ? -5.192 -20.735 -1.045 1.00 61.25 100 LYS A N 1
ATOM 797 C CA . LYS A 1 100 ? -6.108 -21.307 -2.037 1.00 61.25 100 LYS A CA 1
ATOM 798 C C . LYS A 1 100 ? -6.574 -20.217 -3.004 1.00 61.25 100 LYS A C 1
ATOM 800 O O . LYS A 1 100 ? -7.452 -19.423 -2.666 1.00 61.25 100 LYS A O 1
ATOM 805 N N . SER A 1 101 ? -6.066 -20.241 -4.228 1.00 55.78 101 SER A N 1
ATOM 806 C CA . SER A 1 101 ? -6.679 -19.516 -5.326 1.00 55.78 101 SER A CA 1
ATOM 807 C C . SER A 1 101 ? -7.853 -20.310 -5.893 1.00 55.78 101 SER A C 1
ATOM 809 O O . SER A 1 101 ? -7.895 -21.541 -5.854 1.00 55.78 101 SER A O 1
ATOM 811 N N . HIS A 1 102 ? -8.866 -19.601 -6.393 1.00 49.31 102 HIS A N 1
ATOM 812 C CA . HIS A 1 102 ? -9.906 -20.242 -7.204 1.00 49.31 102 HIS A CA 1
ATOM 813 C C . HIS A 1 102 ? -9.352 -20.671 -8.576 1.00 49.31 102 HIS A C 1
ATOM 815 O O . HIS A 1 102 ? -9.970 -21.490 -9.250 1.00 49.31 102 HIS A O 1
ATOM 821 N N . GLN A 1 103 ? -8.179 -20.152 -8.961 1.00 48.91 103 GLN A N 1
ATOM 822 C CA . GLN A 1 103 ? -7.452 -20.477 -10.184 1.00 48.91 103 GLN A CA 1
ATOM 823 C C . GLN A 1 103 ? -5.948 -20.533 -9.893 1.00 48.91 103 GLN A C 1
ATOM 825 O O . GLN A 1 103 ? -5.363 -19.543 -9.452 1.00 48.91 103 GLN A O 1
ATOM 830 N N . ASN A 1 104 ? -5.312 -21.679 -10.131 1.00 55.56 104 ASN A N 1
ATOM 831 C CA . ASN A 1 104 ? -3.851 -21.760 -10.137 1.00 55.56 104 ASN A CA 1
ATOM 832 C C . ASN A 1 104 ? -3.355 -21.140 -11.442 1.00 55.56 104 ASN A C 1
ATOM 834 O O . ASN A 1 104 ? -3.758 -21.587 -12.516 1.00 55.56 104 ASN A O 1
ATOM 838 N N . VAL A 1 105 ? -2.504 -20.118 -11.353 1.00 55.97 105 VAL A N 1
ATOM 839 C CA . VAL A 1 105 ? -1.829 -19.568 -12.530 1.00 55.97 105 VAL A CA 1
ATOM 840 C C . VAL A 1 105 ? -0.397 -20.068 -12.512 1.00 55.97 105 VAL A C 1
ATOM 842 O O . VAL A 1 105 ? 0.364 -19.752 -11.600 1.00 55.97 105 VAL A O 1
ATOM 845 N N . GLU A 1 106 ? -0.037 -20.858 -13.514 1.00 59.91 106 GLU A N 1
ATOM 846 C CA . GLU A 1 106 ? 1.308 -21.399 -13.669 1.00 59.91 106 GLU A CA 1
ATOM 847 C C . GLU A 1 106 ? 2.055 -20.621 -14.760 1.00 59.91 106 GLU A C 1
ATOM 849 O O . GLU A 1 106 ? 1.565 -20.474 -15.880 1.00 59.91 106 GLU A O 1
ATOM 854 N N . VAL A 1 107 ? 3.251 -20.116 -14.450 1.00 56.81 107 VAL A N 1
ATOM 855 C CA . VAL A 1 107 ? 4.214 -19.679 -15.470 1.00 56.81 107 VAL A CA 1
ATOM 856 C C . VAL A 1 107 ? 5.017 -20.885 -15.889 1.00 56.81 107 VAL A C 1
ATOM 858 O O . VAL A 1 107 ? 5.708 -21.482 -15.067 1.00 56.81 107 VAL A O 1
ATOM 861 N N . VAL A 1 108 ? 4.984 -21.180 -17.183 1.00 56.03 108 VAL A N 1
ATOM 862 C CA . VAL A 1 108 ? 5.909 -22.112 -17.820 1.00 56.03 108 VAL A CA 1
ATOM 863 C C . VAL A 1 108 ? 7.013 -21.290 -18.480 1.00 56.03 108 VAL A C 1
ATOM 865 O O . VAL A 1 108 ? 6.773 -20.591 -19.463 1.00 56.03 108 VAL A O 1
ATOM 868 N N . ALA A 1 109 ? 8.224 -21.350 -17.937 1.00 53.41 109 ALA A N 1
ATOM 869 C CA . ALA A 1 109 ? 9.383 -20.643 -18.465 1.00 53.41 109 ALA A CA 1
ATOM 870 C C . ALA A 1 109 ? 10.364 -21.615 -19.115 1.00 53.41 109 ALA A C 1
ATOM 872 O O . ALA A 1 109 ? 10.834 -22.569 -18.492 1.00 53.41 109 ALA A O 1
ATOM 873 N N . LYS A 1 110 ? 10.726 -21.339 -20.370 1.00 52.41 110 LYS A N 1
ATOM 874 C CA . LYS A 1 110 ? 11.816 -22.036 -21.051 1.00 52.41 110 LYS A CA 1
ATOM 875 C C . LYS A 1 110 ? 13.125 -21.297 -20.781 1.00 52.41 110 LYS A C 1
ATOM 877 O O . LYS A 1 110 ? 13.349 -20.207 -21.294 1.00 52.41 110 LYS A O 1
ATOM 882 N N . ILE A 1 111 ? 13.997 -21.898 -19.984 1.00 52.03 111 ILE A N 1
ATOM 883 C CA . ILE A 1 111 ? 15.295 -21.330 -19.627 1.00 52.03 111 ILE A CA 1
ATOM 884 C C . ILE A 1 111 ? 16.339 -21.856 -20.605 1.00 52.03 111 ILE A C 1
ATOM 886 O O . ILE A 1 111 ? 16.664 -23.045 -20.608 1.00 52.03 111 ILE A O 1
ATOM 890 N N . VAL A 1 112 ? 16.878 -20.941 -21.408 1.00 50.41 112 VAL A N 1
ATOM 891 C CA . VAL A 1 112 ? 17.995 -21.189 -22.324 1.00 50.41 112 VAL A CA 1
ATOM 892 C C . VAL A 1 112 ? 19.242 -20.569 -21.707 1.00 50.41 112 VAL A C 1
ATOM 894 O O . VAL A 1 112 ? 19.320 -19.354 -21.541 1.00 50.41 112 VAL A O 1
ATOM 897 N N . LYS A 1 113 ? 20.223 -21.391 -21.330 1.00 54.09 113 LYS A N 1
ATOM 898 C CA . LYS A 1 113 ? 21.486 -20.914 -20.754 1.00 54.09 113 LYS A CA 1
ATOM 899 C C . LYS A 1 113 ? 22.645 -21.413 -21.604 1.00 54.09 113 LYS A C 1
ATOM 901 O O . LYS A 1 113 ? 22.777 -22.613 -21.819 1.00 54.09 113 LYS A O 1
ATOM 906 N N . TYR A 1 114 ? 23.496 -20.499 -22.072 1.00 44.38 114 TYR A N 1
ATOM 907 C CA . TYR A 1 114 ? 24.628 -20.850 -22.931 1.00 44.38 114 TYR A CA 1
ATOM 908 C C . TYR A 1 114 ? 25.521 -21.908 -22.260 1.00 44.38 114 TYR A C 1
ATOM 910 O O . TYR A 1 114 ? 25.948 -21.734 -21.118 1.00 44.38 114 TYR A O 1
ATOM 918 N N . GLY A 1 115 ? 25.769 -23.016 -22.963 1.00 53.47 115 GLY A N 1
ATOM 919 C CA . GLY A 1 115 ? 26.546 -24.150 -22.449 1.00 53.47 115 GLY A CA 1
ATOM 920 C C . GLY A 1 115 ? 25.779 -25.130 -21.549 1.00 53.47 115 GLY A C 1
ATOM 921 O O . GLY A 1 115 ? 26.394 -26.056 -21.028 1.00 53.47 115 GLY A O 1
ATOM 922 N N . PHE A 1 116 ? 24.463 -24.970 -21.377 1.00 51.25 116 PHE A N 1
ATOM 923 C CA . PHE A 1 116 ? 23.602 -25.904 -20.647 1.00 51.25 116 PHE A CA 1
ATOM 924 C C . PHE A 1 116 ? 22.408 -26.339 -21.510 1.00 51.25 116 PHE A C 1
ATOM 926 O O . PHE A 1 116 ? 22.003 -25.595 -22.403 1.00 51.25 116 PHE A O 1
ATOM 933 N N . PRO A 1 117 ? 21.824 -27.526 -21.259 1.00 60.19 117 PRO A N 1
ATOM 934 C CA . PRO A 1 117 ? 20.590 -27.932 -21.919 1.00 60.19 117 PRO A CA 1
ATOM 935 C C . PRO A 1 117 ? 19.447 -26.973 -21.583 1.00 60.19 117 PRO A C 1
ATOM 937 O O . PRO A 1 117 ? 19.312 -26.547 -20.431 1.00 60.19 117 PRO A O 1
ATOM 940 N N . ASP A 1 118 ? 18.598 -26.699 -22.573 1.00 64.81 118 ASP A N 1
ATOM 941 C CA . ASP A 1 118 ? 17.316 -26.034 -22.360 1.00 64.81 118 ASP A CA 1
ATOM 942 C C . ASP A 1 118 ? 16.527 -26.783 -21.280 1.00 64.81 118 ASP A C 1
ATOM 944 O O . ASP A 1 118 ? 16.370 -28.006 -21.344 1.00 64.81 118 ASP A O 1
ATOM 948 N N . ARG A 1 119 ? 15.993 -26.051 -20.302 1.00 52.81 119 ARG A N 1
ATOM 949 C CA . ARG A 1 119 ? 15.085 -26.618 -19.299 1.00 52.81 119 ARG A CA 1
ATOM 950 C C . ARG A 1 119 ? 13.792 -25.828 -19.237 1.00 52.81 119 ARG A C 1
ATOM 952 O O . ARG A 1 119 ? 13.790 -24.619 -19.441 1.00 52.81 119 ARG A O 1
ATOM 959 N N . THR A 1 120 ? 12.702 -26.524 -18.944 1.00 57.69 120 THR A N 1
ATOM 960 C CA . THR A 1 120 ? 11.407 -25.894 -18.684 1.00 57.69 120 THR A CA 1
ATOM 961 C C . THR A 1 120 ? 11.180 -25.892 -17.182 1.00 57.69 120 THR A C 1
ATOM 963 O O . THR A 1 120 ? 11.260 -26.945 -16.553 1.00 57.69 120 THR A O 1
ATOM 966 N N . GLU A 1 121 ? 10.928 -24.721 -16.612 1.00 56.84 121 GLU A N 1
ATOM 967 C CA . GLU A 1 121 ? 10.501 -24.568 -15.224 1.00 56.84 121 GLU A CA 1
ATOM 968 C C . GLU A 1 121 ? 9.032 -24.151 -15.184 1.00 56.84 121 GLU A C 1
ATOM 970 O O . GLU A 1 121 ? 8.579 -23.381 -16.029 1.00 56.84 121 GLU A O 1
ATOM 975 N N . ILE A 1 122 ? 8.289 -24.694 -14.219 1.00 57.91 122 ILE A N 1
ATOM 976 C CA . ILE A 1 122 ? 6.884 -24.362 -13.978 1.00 57.91 122 ILE A CA 1
ATOM 977 C C . ILE A 1 122 ? 6.788 -23.781 -12.571 1.00 57.91 122 ILE A C 1
ATOM 979 O O . ILE A 1 122 ? 7.217 -24.422 -11.608 1.00 57.91 122 ILE A O 1
ATOM 983 N N . TRP A 1 123 ? 6.231 -22.580 -12.442 1.00 56.72 123 TRP A N 1
ATOM 984 C CA . TRP A 1 123 ? 6.039 -21.912 -11.156 1.00 56.72 123 TRP A CA 1
ATOM 985 C C . TRP A 1 123 ? 4.587 -21.492 -10.977 1.00 56.72 123 TRP A C 1
ATOM 987 O O . TRP A 1 123 ? 3.995 -20.926 -11.889 1.00 56.72 123 TRP A O 1
ATOM 997 N N . ASN A 1 124 ? 4.038 -21.680 -9.777 1.00 61.75 124 ASN A N 1
ATOM 998 C CA . ASN A 1 124 ? 2.769 -21.059 -9.402 1.00 61.75 124 ASN A CA 1
ATOM 999 C C . ASN A 1 124 ? 2.987 -19.569 -9.120 1.00 61.75 124 ASN A C 1
ATOM 1001 O O . ASN A 1 124 ? 3.775 -19.205 -8.241 1.00 61.75 124 ASN A O 1
ATOM 1005 N N . ILE A 1 125 ? 2.279 -18.710 -9.846 1.00 59.22 125 ILE A N 1
ATOM 10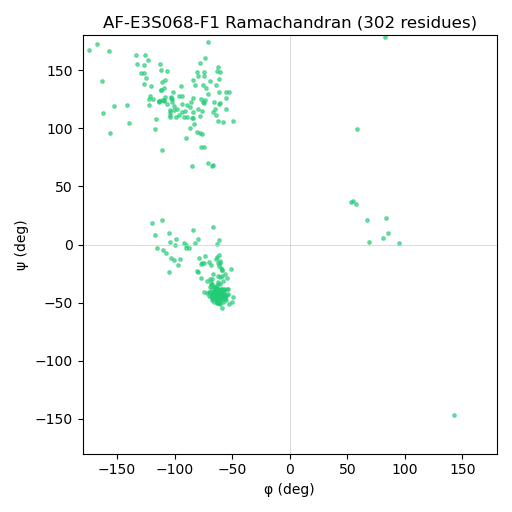06 C CA . ILE A 1 125 ? 2.255 -17.274 -9.587 1.00 59.22 125 ILE A CA 1
ATOM 1007 C C . ILE A 1 125 ? 1.408 -17.003 -8.347 1.00 59.22 125 ILE A C 1
ATOM 1009 O O . ILE A 1 125 ? 0.417 -17.690 -8.104 1.00 59.22 125 ILE A O 1
ATOM 1013 N N . ALA A 1 126 ? 1.810 -15.997 -7.565 1.00 63.09 126 ALA A N 1
ATOM 1014 C CA . ALA A 1 126 ? 1.127 -15.598 -6.337 1.00 63.09 126 ALA A CA 1
ATOM 1015 C C . ALA A 1 126 ? 0.951 -16.758 -5.344 1.00 63.09 126 ALA A C 1
ATOM 1017 O O . ALA A 1 126 ? -0.030 -16.847 -4.612 1.00 63.09 126 ALA A O 1
ATOM 1018 N N . SER A 1 127 ? 1.961 -17.631 -5.269 1.00 68.81 127 SER A N 1
ATOM 1019 C CA . SER A 1 127 ? 2.015 -18.722 -4.290 1.00 68.81 127 SER A CA 1
ATOM 1020 C C . SER A 1 127 ? 2.016 -18.232 -2.843 1.00 68.81 127 SER A C 1
ATOM 1022 O O . SER A 1 127 ? 1.810 -19.025 -1.933 1.00 68.81 127 SER A O 1
ATOM 1024 N N . THR A 1 128 ? 2.262 -16.945 -2.608 1.00 77.88 128 THR A N 1
ATOM 1025 C CA . THR A 1 128 ? 2.196 -16.323 -1.291 1.00 77.88 128 THR A CA 1
ATOM 1026 C C . THR A 1 128 ? 1.165 -15.210 -1.316 1.00 77.88 128 THR A C 1
ATOM 1028 O O . THR A 1 128 ? 1.150 -14.401 -2.234 1.00 77.88 128 THR A O 1
ATOM 1031 N N . HIS A 1 129 ? 0.339 -15.137 -0.283 1.00 81.94 129 HIS A N 1
ATOM 1032 C CA . HIS A 1 129 ? -0.617 -14.060 -0.090 1.00 81.94 129 HIS A CA 1
ATOM 1033 C C . HIS A 1 129 ? -0.250 -13.239 1.138 1.00 81.94 129 HIS A C 1
ATOM 1035 O O . HIS A 1 129 ? -0.128 -13.801 2.226 1.00 81.94 129 HIS A O 1
ATOM 1041 N N . SER A 1 130 ? -0.069 -11.932 0.971 1.00 86.50 130 SER A N 1
ATOM 1042 C CA . SER A 1 130 ? 0.403 -11.046 2.035 1.00 86.50 130 SER A CA 1
ATOM 1043 C C . SER A 1 130 ? -0.694 -10.083 2.481 1.00 86.50 130 SER A C 1
ATOM 1045 O O . SER A 1 130 ? -1.381 -9.484 1.661 1.00 86.50 130 SER A O 1
ATOM 1047 N N . MET A 1 131 ? -0.893 -9.935 3.785 1.00 90.69 131 MET A N 1
ATOM 1048 C CA . MET A 1 131 ? -1.966 -9.105 4.342 1.00 90.69 131 MET A CA 1
ATOM 1049 C C . MET A 1 131 ? -1.637 -8.655 5.764 1.00 90.69 131 MET A C 1
ATOM 1051 O O . MET A 1 131 ? -0.717 -9.183 6.387 1.00 90.69 131 MET A O 1
ATOM 1055 N N . PHE A 1 132 ? -2.380 -7.687 6.300 1.00 92.06 132 PHE A N 1
ATOM 1056 C CA . PHE A 1 132 ? -2.225 -7.320 7.707 1.00 92.06 132 PHE A CA 1
ATOM 1057 C C . PHE A 1 132 ? -3.011 -8.281 8.595 1.00 92.06 132 PHE A C 1
ATOM 1059 O O . PHE A 1 132 ? -4.164 -8.599 8.310 1.00 92.06 132 PHE A O 1
ATOM 1066 N N . LEU A 1 133 ? -2.402 -8.699 9.698 1.00 90.88 133 LEU A N 1
ATOM 1067 C CA . LEU A 1 133 ? -3.017 -9.491 10.754 1.00 90.88 133 LEU A CA 1
ATOM 1068 C C . LEU A 1 133 ? -3.145 -8.636 12.013 1.00 90.88 133 LEU A C 1
ATOM 1070 O O . LEU A 1 133 ? -2.146 -8.132 12.524 1.00 90.88 133 LEU A O 1
ATOM 1074 N N . VAL A 1 134 ? -4.366 -8.520 12.531 1.00 87.69 134 VAL A N 1
ATOM 1075 C CA . VAL A 1 134 ? -4.671 -7.861 13.803 1.00 87.69 134 VAL A CA 1
ATOM 1076 C C . VAL A 1 134 ? -5.004 -8.920 14.854 1.00 87.69 134 VAL A C 1
ATOM 1078 O O . VAL A 1 134 ? -5.948 -9.697 14.693 1.00 87.69 134 VAL A O 1
ATOM 1081 N N . THR A 1 135 ? -4.244 -8.944 15.950 1.00 86.50 135 THR A N 1
ATOM 1082 C CA . THR A 1 135 ? -4.478 -9.824 17.109 1.00 86.50 135 THR A CA 1
ATOM 1083 C C . THR A 1 135 ? -4.622 -9.008 18.389 1.00 86.50 135 THR A C 1
ATOM 1085 O O . THR A 1 135 ? -4.110 -7.893 18.474 1.00 86.50 135 THR A O 1
ATOM 1088 N N . ALA A 1 136 ? -5.255 -9.560 19.425 1.00 83.19 136 ALA A N 1
ATOM 1089 C CA . ALA A 1 136 ? -5.187 -8.962 20.760 1.00 83.19 136 ALA A CA 1
ATOM 1090 C C . ALA A 1 136 ? -3.733 -8.978 21.277 1.00 83.19 136 ALA A C 1
ATOM 1092 O O . ALA A 1 136 ? -2.955 -9.867 20.926 1.00 83.19 136 ALA A O 1
ATOM 1093 N N . ALA A 1 137 ? -3.331 -8.005 22.097 1.00 75.00 137 ALA A N 1
ATOM 1094 C CA . ALA A 1 137 ? -1.969 -7.975 22.636 1.00 75.00 137 ALA A CA 1
ATOM 1095 C C . ALA A 1 137 ? -1.691 -9.126 23.613 1.00 75.00 137 ALA A C 1
ATOM 1097 O O . ALA A 1 137 ? -0.580 -9.664 23.595 1.00 75.00 137 ALA A O 1
ATOM 1098 N N . ASP A 1 138 ? -2.713 -9.531 24.372 1.00 67.31 138 ASP A N 1
ATOM 1099 C CA . ASP A 1 138 ? -2.651 -10.577 25.403 1.00 67.31 138 ASP A CA 1
ATOM 1100 C C . ASP A 1 138 ? -2.967 -11.979 24.866 1.00 67.31 138 ASP A C 1
ATOM 1102 O O . ASP A 1 138 ? -2.964 -12.952 25.620 1.00 67.31 138 ASP A O 1
ATOM 1106 N N . SER A 1 139 ? -3.263 -12.120 23.566 1.00 60.62 139 SER A N 1
ATOM 1107 C CA . SER A 1 139 ? -3.371 -13.447 22.966 1.00 60.62 139 SER A CA 1
ATOM 1108 C C . SER A 1 139 ? -1.963 -14.013 22.807 1.00 60.62 139 SER A C 1
ATOM 1110 O O . SER A 1 139 ? -1.340 -13.880 21.750 1.00 60.62 139 SER A O 1
ATOM 1112 N N . ASP A 1 140 ? -1.445 -14.614 23.876 1.00 53.44 140 ASP A N 1
ATOM 1113 C CA . ASP A 1 140 ? -0.288 -15.489 23.788 1.00 53.44 140 ASP A CA 1
ATOM 1114 C C . ASP A 1 140 ? -0.616 -16.573 22.764 1.00 53.44 140 ASP A C 1
ATOM 1116 O O . ASP A 1 140 ? -1.549 -17.367 22.932 1.00 53.44 140 ASP A O 1
ATOM 1120 N N . ASN A 1 141 ? 0.154 -16.578 21.674 1.00 52.50 141 ASN A N 1
ATOM 1121 C CA . ASN A 1 141 ? 0.170 -17.630 20.667 1.00 52.50 141 ASN A CA 1
ATOM 1122 C C . ASN A 1 141 ? 0.732 -18.904 21.317 1.00 52.50 141 ASN A C 1
ATOM 1124 O O . ASN A 1 141 ? 1.846 -19.332 21.020 1.00 52.50 141 ASN A O 1
ATOM 1128 N N . THR A 1 142 ? -0.021 -19.496 22.242 1.00 43.78 142 THR A N 1
ATOM 1129 C CA . THR A 1 142 ? 0.278 -20.808 22.795 1.00 43.78 142 THR A CA 1
ATOM 1130 C C . THR A 1 142 ? 0.180 -21.806 21.651 1.00 43.78 142 THR A C 1
ATOM 1132 O O . THR A 1 142 ? -0.871 -22.040 21.052 1.00 43.78 142 THR A O 1
ATOM 1135 N N . THR A 1 143 ? 1.346 -22.329 21.291 1.00 43.25 143 THR A N 1
ATOM 1136 C CA . THR A 1 143 ? 1.564 -23.421 20.355 1.00 43.25 143 THR A CA 1
ATOM 1137 C C . THR A 1 143 ? 0.652 -24.586 20.720 1.00 43.25 143 THR A C 1
ATOM 1139 O O . THR A 1 143 ? 0.882 -25.301 21.693 1.00 43.25 143 THR A O 1
ATOM 1142 N N . THR A 1 144 ? -0.394 -24.804 19.929 1.00 38.53 144 THR A N 1
ATOM 1143 C CA . THR A 1 144 ? -1.125 -26.067 19.982 1.00 38.53 144 THR A CA 1
ATOM 1144 C C . THR A 1 144 ? -0.252 -27.133 19.326 1.00 38.53 144 THR A C 1
ATOM 1146 O O . THR A 1 144 ? 0.238 -26.993 18.206 1.00 38.53 144 THR A O 1
ATOM 1149 N N . THR A 1 145 ? -0.002 -28.193 20.088 1.00 37.91 145 THR A N 1
ATOM 1150 C CA . THR A 1 145 ? 0.987 -29.266 19.891 1.00 37.91 145 THR A CA 1
ATOM 1151 C C .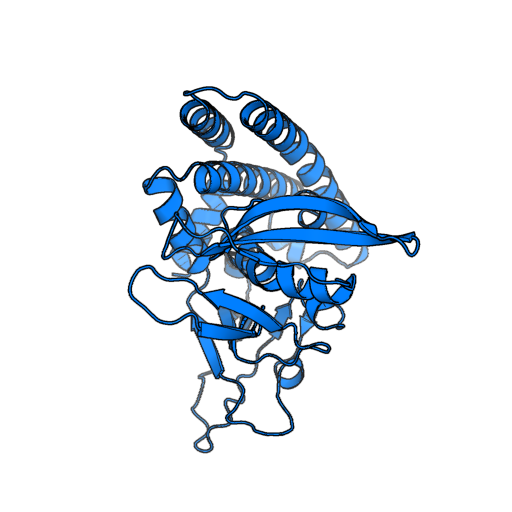 THR A 1 145 ? 0.703 -30.171 18.680 1.00 37.91 145 THR A C 1
ATOM 1153 O O . THR A 1 145 ? 1.271 -31.250 18.562 1.00 37.91 145 THR A O 1
ATOM 1156 N N . THR A 1 146 ? -0.180 -29.756 17.770 1.00 38.94 146 THR A N 1
ATOM 1157 C CA . THR A 1 146 ? -0.691 -30.561 16.652 1.00 38.94 146 THR A CA 1
ATOM 1158 C C . THR A 1 146 ? -0.334 -30.008 15.272 1.00 38.94 146 THR A C 1
ATOM 1160 O O . THR A 1 146 ? -0.840 -30.507 14.274 1.00 38.94 146 THR A O 1
ATOM 1163 N N . GLY A 1 147 ? 0.519 -28.982 15.167 1.00 39.50 147 GLY A N 1
ATOM 1164 C CA . GLY A 1 147 ? 0.842 -28.366 13.869 1.00 39.50 147 GLY A CA 1
ATOM 1165 C C . GLY A 1 147 ? -0.327 -27.589 13.245 1.00 39.50 147 GLY A C 1
ATOM 1166 O O . GLY A 1 147 ? -0.184 -27.022 12.167 1.00 39.50 147 GLY A O 1
ATOM 1167 N N . PHE A 1 148 ? -1.463 -27.507 13.943 1.00 39.00 148 PHE A N 1
ATOM 1168 C CA . PHE A 1 148 ? -2.562 -26.603 13.642 1.00 39.00 148 PHE A CA 1
ATOM 1169 C C . PHE A 1 148 ? -2.283 -25.277 14.330 1.00 39.00 148 PHE A C 1
ATOM 1171 O O . PHE A 1 148 ? -2.509 -25.121 15.524 1.00 39.00 148 PHE A O 1
ATOM 1178 N N . VAL A 1 149 ? -1.788 -24.299 13.590 1.00 44.62 149 VAL A N 1
ATOM 1179 C CA . VAL A 1 149 ? -1.678 -22.942 14.113 1.00 44.62 149 VAL A CA 1
ATOM 1180 C C . VAL A 1 149 ? -3.076 -22.324 14.079 1.00 44.62 149 VAL A C 1
ATOM 1182 O O . VAL A 1 149 ? -3.423 -21.634 13.135 1.00 44.62 149 VAL A O 1
ATOM 1185 N N . ALA A 1 150 ? -3.908 -22.573 15.091 1.00 46.59 150 ALA A N 1
ATOM 1186 C CA . ALA A 1 150 ? -5.140 -21.811 15.300 1.00 46.59 150 ALA A CA 1
ATOM 1187 C C . ALA A 1 150 ? -4.779 -20.392 15.781 1.00 46.59 150 ALA A C 1
ATOM 1189 O O . ALA A 1 150 ? -4.945 -20.055 16.954 1.00 46.59 150 ALA A O 1
ATOM 1190 N N . ARG A 1 151 ? -4.206 -19.562 14.902 1.00 60.25 151 ARG A N 1
ATOM 1191 C CA . ARG A 1 151 ? -3.918 -18.159 15.216 1.00 60.25 151 ARG A CA 1
ATOM 1192 C C . ARG A 1 151 ? -5.196 -17.354 15.046 1.00 60.25 151 ARG A C 1
ATOM 1194 O O . ARG A 1 151 ? -5.573 -16.973 13.944 1.00 60.25 151 ARG A O 1
ATOM 1201 N N . LYS A 1 152 ? -5.872 -17.136 16.175 1.00 68.00 152 LYS A N 1
ATOM 1202 C CA . LYS A 1 152 ? -7.063 -16.292 16.284 1.00 68.00 152 LYS A CA 1
ATOM 1203 C C . LYS A 1 152 ? -6.679 -14.845 15.968 1.00 68.00 152 LYS A C 1
ATOM 1205 O O . LYS A 1 152 ? -5.885 -14.249 16.693 1.00 68.00 152 LYS A O 1
ATOM 1210 N N . GLY A 1 153 ? -7.244 -14.283 14.907 1.00 77.06 153 GLY A N 1
ATOM 1211 C CA . GLY A 1 153 ? -7.017 -12.897 14.514 1.00 77.06 153 GLY A CA 1
ATOM 1212 C C . GLY A 1 153 ? -7.899 -12.488 13.344 1.00 77.06 153 GLY A C 1
ATOM 1213 O O . GLY A 1 153 ? -8.524 -13.332 12.707 1.00 77.06 153 GLY A O 1
ATOM 1214 N N . ILE A 1 154 ? -7.955 -11.185 13.087 1.00 85.62 154 ILE A N 1
ATOM 1215 C CA . ILE A 1 154 ? -8.672 -10.623 11.942 1.00 85.62 154 ILE A CA 1
ATOM 1216 C C . ILE A 1 154 ? -7.640 -10.238 10.891 1.00 85.62 154 ILE A C 1
ATOM 1218 O O . ILE A 1 154 ? -6.706 -9.485 11.176 1.00 85.62 154 ILE A O 1
ATOM 1222 N N . TYR A 1 155 ? -7.824 -10.739 9.676 1.00 88.31 155 TYR A N 1
ATOM 1223 C CA . TYR A 1 155 ? -6.971 -10.424 8.540 1.00 88.31 155 TYR A CA 1
ATOM 1224 C C . TYR A 1 155 ? -7.598 -9.293 7.725 1.00 88.31 155 TYR A C 1
ATOM 1226 O O . TYR A 1 155 ? -8.766 -9.372 7.343 1.00 88.31 155 TYR A O 1
ATOM 1234 N N . LEU A 1 156 ? -6.829 -8.241 7.452 1.00 90.25 156 LEU A N 1
ATOM 1235 C CA . LEU A 1 156 ? -7.230 -7.149 6.566 1.00 90.25 156 LEU A CA 1
ATOM 1236 C C . LEU A 1 156 ? -6.794 -7.498 5.142 1.00 90.25 156 LEU A C 1
ATOM 1238 O O . LEU A 1 156 ? -5.671 -7.198 4.736 1.00 90.25 156 LEU A O 1
ATOM 1242 N N . ASP A 1 157 ? -7.679 -8.140 4.383 1.00 86.81 157 ASP A N 1
ATOM 1243 C CA . ASP A 1 157 ? -7.392 -8.594 3.024 1.00 86.81 157 ASP A CA 1
ATOM 1244 C C . ASP A 1 157 ? -8.186 -7.795 1.995 1.00 86.81 157 ASP A C 1
ATOM 1246 O O . ASP A 1 157 ? -9.228 -8.209 1.480 1.00 86.81 157 ASP A O 1
ATOM 1250 N N . ILE A 1 158 ? -7.667 -6.616 1.662 1.00 82.88 158 ILE A N 1
ATOM 1251 C CA . ILE A 1 158 ? -8.253 -5.785 0.606 1.00 82.88 158 ILE A CA 1
ATOM 1252 C C . ILE A 1 158 ? -7.988 -6.334 -0.801 1.00 82.88 158 ILE A C 1
ATOM 1254 O O . ILE A 1 158 ? -8.579 -5.860 -1.770 1.00 82.88 158 ILE A O 1
ATOM 1258 N N . THR A 1 159 ? -7.127 -7.344 -0.916 1.00 80.56 159 THR A N 1
ATOM 1259 C CA . THR A 1 159 ? -6.731 -7.951 -2.188 1.00 80.56 159 THR A CA 1
ATOM 1260 C C . THR A 1 159 ? -7.387 -9.319 -2.402 1.00 80.56 159 THR A C 1
ATOM 1262 O O . THR A 1 159 ? -7.074 -10.005 -3.371 1.00 80.56 159 THR A O 1
ATOM 1265 N N . ALA A 1 160 ? -8.357 -9.700 -1.560 1.00 78.69 160 ALA A N 1
ATOM 1266 C CA . ALA A 1 160 ? -9.024 -11.006 -1.576 1.00 78.69 160 ALA A CA 1
ATOM 1267 C C . ALA A 1 160 ? -9.679 -11.363 -2.922 1.00 78.69 160 ALA A C 1
ATOM 1269 O O . ALA A 1 160 ? -9.814 -12.546 -3.247 1.00 78.69 160 ALA A O 1
ATOM 1270 N N . ARG A 1 161 ? -10.043 -10.346 -3.719 1.00 73.62 161 ARG A N 1
ATOM 1271 C CA . ARG A 1 161 ? -10.636 -10.498 -5.059 1.00 73.62 161 ARG A CA 1
ATOM 1272 C C . ARG A 1 161 ? -9.752 -11.269 -6.026 1.00 73.62 161 ARG A C 1
ATOM 1274 O O . ARG A 1 161 ? -10.289 -11.949 -6.892 1.00 73.62 161 ARG A O 1
ATOM 1281 N N . GLN A 1 162 ? -8.433 -11.241 -5.833 1.00 68.62 162 GLN A N 1
ATOM 1282 C CA . GLN A 1 162 ? -7.496 -12.061 -6.609 1.00 68.62 162 GLN A CA 1
ATOM 1283 C C . GLN A 1 162 ? -7.781 -13.569 -6.483 1.00 68.62 162 GLN A C 1
ATOM 1285 O O . GLN A 1 162 ? -7.414 -14.360 -7.343 1.00 68.62 162 GLN A O 1
ATOM 1290 N N . TYR A 1 163 ? -8.468 -13.964 -5.409 1.00 68.81 163 TYR A N 1
ATOM 1291 C CA . TYR A 1 163 ? -8.862 -15.336 -5.124 1.00 68.81 163 TYR A CA 1
ATOM 1292 C C . TYR A 1 163 ? -10.375 -15.533 -5.228 1.00 68.81 163 TYR A C 1
ATOM 1294 O O . TYR A 1 163 ? -10.890 -16.453 -4.604 1.00 68.81 163 TYR A O 1
ATOM 1302 N N . GLY A 1 164 ? -11.102 -14.668 -5.944 1.00 68.94 164 GLY A N 1
ATOM 1303 C CA . GLY A 1 164 ? -12.555 -14.787 -6.110 1.00 68.94 164 GLY A CA 1
ATOM 1304 C C . GLY A 1 164 ? -13.366 -14.562 -4.827 1.00 68.94 164 GLY A C 1
ATOM 1305 O O . GLY A 1 164 ? -14.497 -15.030 -4.729 1.00 68.94 164 GLY A O 1
ATOM 1306 N N . ARG A 1 165 ? -12.797 -13.875 -3.826 1.00 75.56 165 ARG A N 1
ATOM 1307 C CA . ARG A 1 165 ? -13.455 -13.545 -2.548 1.00 75.56 165 ARG A CA 1
ATOM 1308 C C . ARG A 1 165 ? -13.675 -12.037 -2.426 1.00 75.56 165 ARG A C 1
ATOM 1310 O O . ARG A 1 165 ? -12.938 -11.250 -3.017 1.00 75.56 165 ARG A O 1
ATOM 1317 N N . GLU A 1 166 ? -14.658 -11.616 -1.634 1.00 79.50 166 GLU A N 1
ATOM 1318 C CA . GLU A 1 166 ? -14.852 -10.187 -1.361 1.00 79.50 166 GLU A CA 1
ATOM 1319 C C . GLU A 1 166 ? -13.712 -9.617 -0.496 1.00 79.50 166 GLU A C 1
ATOM 1321 O O . GLU A 1 166 ? -13.241 -10.293 0.422 1.00 79.50 166 GLU A O 1
ATOM 1326 N N . PRO A 1 167 ? -13.251 -8.383 -0.768 1.00 81.88 167 PRO A N 1
ATOM 1327 C CA . PRO A 1 167 ? -12.198 -7.742 0.003 1.00 81.88 167 PRO A CA 1
ATOM 1328 C C . PRO A 1 167 ? -12.734 -7.279 1.359 1.00 81.88 167 PRO A C 1
ATOM 1330 O O . PRO A 1 167 ? -13.891 -6.874 1.475 1.00 81.88 167 PRO A O 1
ATOM 1333 N N . GLY A 1 168 ? -11.881 -7.279 2.381 1.00 83.50 168 GLY A N 1
ATOM 1334 C CA . GLY A 1 168 ? -12.236 -6.756 3.699 1.00 83.50 168 GLY A CA 1
ATOM 1335 C C . GLY A 1 168 ? -11.649 -7.562 4.848 1.00 83.50 168 GLY A C 1
ATOM 1336 O O . GLY A 1 168 ? -10.539 -8.080 4.753 1.00 83.50 168 GLY A O 1
ATOM 1337 N N . LEU A 1 169 ? -12.401 -7.625 5.946 1.00 85.69 169 LEU A N 1
ATOM 1338 C CA . LEU A 1 169 ? -12.034 -8.396 7.130 1.00 85.69 169 LEU A CA 1
ATOM 1339 C C . LEU A 1 169 ? -12.296 -9.879 6.875 1.00 85.69 169 LEU A C 1
ATOM 1341 O O . LEU A 1 169 ? -13.413 -10.255 6.523 1.00 85.69 169 LEU A O 1
ATOM 1345 N N . GLN A 1 170 ? -11.276 -10.707 7.066 1.00 84.06 170 GLN A N 1
ATOM 1346 C CA . GLN A 1 170 ? -11.342 -12.148 6.850 1.00 84.06 170 GLN A CA 1
ATOM 1347 C C . GLN A 1 170 ? -10.922 -12.900 8.114 1.00 84.06 170 GLN A C 1
ATOM 1349 O O . GLN A 1 170 ? -10.002 -12.480 8.821 1.00 84.06 170 GLN A O 1
ATOM 1354 N N . ASP A 1 171 ? -11.590 -14.022 8.377 1.00 76.56 171 ASP A N 1
ATOM 1355 C CA . ASP A 1 171 ? -11.140 -15.009 9.363 1.00 76.56 171 ASP A CA 1
ATOM 1356 C C . ASP A 1 171 ? -10.009 -15.864 8.763 1.00 76.56 171 ASP A C 1
ATOM 1358 O O . ASP A 1 171 ? -9.896 -16.007 7.542 1.00 76.56 171 ASP A O 1
ATOM 1362 N N . PHE A 1 172 ? -9.178 -16.455 9.615 1.00 71.25 172 PHE A N 1
ATOM 1363 C CA . PHE A 1 172 ? -8.074 -17.324 9.228 1.00 71.25 172 PHE A CA 1
ATOM 1364 C C . PHE A 1 172 ? -8.526 -18.517 8.376 1.00 71.25 172 PHE A C 1
ATOM 1366 O O . PHE A 1 172 ? -7.882 -18.860 7.381 1.00 71.25 172 PHE A O 1
ATOM 1373 N N . ASP A 1 173 ? -9.680 -19.099 8.708 1.00 74.81 173 ASP A N 1
ATOM 1374 C CA . ASP A 1 173 ? -10.243 -20.250 7.996 1.00 74.81 173 ASP A CA 1
ATOM 1375 C C . ASP A 1 173 ? -10.509 -19.959 6.509 1.00 74.81 173 ASP A C 1
ATOM 1377 O O . ASP A 1 173 ? -10.546 -20.881 5.689 1.00 74.81 173 ASP A O 1
ATOM 1381 N N . ALA A 1 174 ? -10.619 -18.681 6.126 1.00 74.81 174 ALA A N 1
ATOM 1382 C CA . ALA A 1 174 ? -10.772 -18.265 4.737 1.00 74.81 174 ALA A CA 1
ATOM 1383 C C . ALA A 1 174 ? -9.554 -18.611 3.856 1.00 74.81 174 ALA A C 1
ATOM 1385 O O . ALA A 1 174 ? -9.663 -18.524 2.629 1.00 74.81 174 ALA A O 1
ATOM 1386 N N . TYR A 1 175 ? -8.420 -18.996 4.455 1.00 71.62 175 TYR A N 1
ATOM 1387 C CA . TYR A 1 175 ? -7.162 -19.314 3.772 1.00 71.62 175 TYR A CA 1
ATOM 1388 C C . TYR A 1 175 ? -6.734 -20.786 3.905 1.00 71.62 175 TYR A C 1
ATOM 1390 O O . TYR A 1 175 ? -5.742 -21.190 3.301 1.00 71.62 175 TYR A O 1
ATOM 1398 N N . HIS A 1 176 ? -7.473 -21.612 4.654 1.00 65.75 176 HIS A N 1
ATOM 1399 C CA . HIS A 1 176 ? -7.100 -23.005 4.911 1.00 65.75 176 HIS A CA 1
ATOM 1400 C C . HIS A 1 176 ? -7.280 -23.922 3.692 1.00 65.75 176 HIS A C 1
ATOM 1402 O O . HIS A 1 176 ? -8.339 -23.971 3.058 1.00 65.75 176 HIS A O 1
ATOM 1408 N N . CYS A 1 177 ? -6.270 -24.759 3.431 1.00 54.94 177 CYS A N 1
ATOM 1409 C CA . CYS A 1 177 ? -6.362 -25.853 2.468 1.00 54.94 177 CYS A CA 1
ATOM 1410 C C . CYS A 1 177 ? -6.989 -27.094 3.131 1.00 54.94 177 CYS A C 1
ATOM 1412 O O . CYS A 1 177 ? -6.365 -27.753 3.962 1.00 54.94 177 CYS A O 1
ATOM 1414 N N . LYS A 1 178 ? -8.235 -27.433 2.765 1.00 51.00 178 LYS A N 1
ATOM 1415 C CA . LYS A 1 178 ? -8.991 -28.568 3.344 1.00 51.00 178 LYS A CA 1
ATOM 1416 C C . LYS A 1 178 ? -8.340 -29.943 3.123 1.00 51.00 178 LYS A C 1
ATOM 1418 O O . LYS A 1 178 ? -8.711 -30.893 3.802 1.00 51.00 178 LYS A O 1
ATOM 1423 N N . THR A 1 179 ? -7.416 -30.069 2.170 1.00 50.19 179 THR A N 1
ATOM 1424 C CA . THR A 1 179 ? -6.843 -31.355 1.739 1.00 50.19 179 THR A CA 1
ATOM 1425 C C . THR A 1 179 ? -5.503 -31.698 2.392 1.00 50.19 179 THR A C 1
ATOM 1427 O O . THR A 1 179 ? -5.134 -32.867 2.402 1.00 50.19 179 THR A O 1
ATOM 1430 N N . SER A 1 180 ? -4.790 -30.733 2.983 1.00 47.56 180 SER A N 1
ATOM 1431 C CA . SER A 1 180 ? -3.634 -31.002 3.848 1.00 47.56 180 SER A CA 1
ATOM 1432 C C . SER A 1 180 ? -3.306 -29.772 4.707 1.00 47.56 180 SER A C 1
ATOM 1434 O O . SER A 1 180 ? -2.853 -28.760 4.168 1.00 47.56 180 SER A O 1
ATOM 1436 N N . PRO A 1 181 ? -3.470 -29.845 6.040 1.00 47.50 181 PRO A N 1
ATOM 1437 C CA . PRO A 1 181 ? -3.087 -28.773 6.964 1.00 47.50 181 PRO A CA 1
ATOM 1438 C C . PRO A 1 181 ? -1.594 -28.405 6.906 1.00 47.50 181 PRO A C 1
ATOM 1440 O O . PRO A 1 181 ? -1.227 -27.292 7.260 1.00 47.50 181 PRO A O 1
ATOM 1443 N N . LEU A 1 182 ? -0.736 -29.314 6.423 1.00 50.91 182 LEU A N 1
ATOM 1444 C CA . LEU A 1 182 ? 0.706 -29.088 6.249 1.00 50.91 182 LEU A CA 1
ATOM 1445 C C . LEU A 1 182 ? 1.051 -28.271 4.992 1.00 50.91 182 LEU A C 1
ATOM 1447 O O . LEU A 1 182 ? 2.197 -27.854 4.837 1.00 50.91 182 LEU A O 1
ATOM 1451 N N . ALA A 1 183 ? 0.097 -28.061 4.078 1.00 55.84 183 ALA A N 1
ATOM 1452 C CA . ALA A 1 183 ? 0.355 -27.384 2.807 1.00 55.84 183 ALA A CA 1
ATOM 1453 C C . ALA A 1 183 ? 0.396 -25.852 2.928 1.00 55.84 183 ALA A C 1
ATOM 1455 O O . ALA A 1 183 ? 1.009 -25.198 2.088 1.00 55.84 183 ALA A O 1
ATOM 1456 N N . CYS A 1 184 ? -0.232 -25.277 3.956 1.00 63.59 184 CYS A N 1
ATOM 1457 C CA . CYS A 1 184 ? -0.354 -23.834 4.134 1.00 63.59 184 CYS A CA 1
ATOM 1458 C C . CYS A 1 184 ? 0.618 -23.354 5.220 1.00 63.59 184 CYS A C 1
ATOM 1460 O O . CYS A 1 184 ? 0.424 -23.648 6.398 1.00 63.59 184 CYS A O 1
ATOM 1462 N N . GLN A 1 185 ? 1.667 -22.623 4.837 1.00 72.06 185 GLN A N 1
ATOM 1463 C CA . GLN A 1 185 ? 2.639 -22.075 5.790 1.00 72.06 185 GLN A CA 1
ATOM 1464 C C . GLN A 1 185 ? 2.367 -20.590 6.013 1.00 72.06 185 GLN A C 1
ATOM 1466 O O . GLN A 1 185 ? 2.380 -19.806 5.068 1.00 72.06 185 GLN A O 1
ATOM 1471 N N . LEU A 1 186 ? 2.135 -20.197 7.265 1.00 79.06 186 LEU A N 1
ATOM 1472 C CA . LEU A 1 186 ? 1.984 -18.798 7.654 1.00 79.06 186 LEU A CA 1
ATOM 1473 C C . LEU A 1 186 ? 3.308 -18.275 8.216 1.00 79.06 186 LEU A C 1
ATOM 1475 O O . LEU A 1 186 ? 3.764 -18.721 9.273 1.00 79.06 186 LEU A O 1
ATOM 1479 N N . LYS A 1 187 ? 3.893 -17.288 7.540 1.00 85.56 187 LYS A N 1
ATOM 1480 C CA . LYS A 1 187 ? 5.002 -16.488 8.060 1.00 85.56 187 LYS A CA 1
ATOM 1481 C C . LYS A 1 187 ? 4.466 -15.146 8.545 1.00 85.56 187 LYS A C 1
ATOM 1483 O O . LYS A 1 187 ? 3.750 -14.474 7.814 1.00 85.56 187 LYS A O 1
ATOM 1488 N N . GLU A 1 188 ? 4.842 -14.751 9.754 1.00 88.25 188 GLU A N 1
ATOM 1489 C CA . GLU A 1 188 ? 4.531 -13.426 10.294 1.00 88.25 188 GLU A CA 1
ATOM 1490 C C . GLU A 1 188 ? 5.797 -12.586 10.410 1.00 88.25 188 GLU A C 1
ATOM 1492 O O . GLU A 1 188 ? 6.844 -13.090 10.824 1.00 88.25 188 GLU A O 1
ATOM 1497 N N . CYS A 1 189 ? 5.672 -11.309 10.075 1.00 89.88 189 CYS A N 1
ATOM 1498 C CA . CYS A 1 189 ? 6.701 -10.294 10.231 1.00 89.88 189 CYS A CA 1
ATOM 1499 C C . CYS A 1 189 ? 6.140 -9.115 11.044 1.00 89.88 189 CYS A C 1
ATOM 1501 O O . CYS A 1 189 ? 4.922 -8.960 11.194 1.00 89.88 189 CYS A O 1
ATOM 1503 N N . HIS A 1 190 ? 7.032 -8.274 11.565 1.00 90.50 190 HIS A N 1
ATOM 1504 C CA . HIS A 1 190 ? 6.647 -6.994 12.163 1.00 90.50 190 HIS A CA 1
ATOM 1505 C C . HIS A 1 190 ? 5.962 -6.109 11.113 1.00 90.50 190 HIS A C 1
ATOM 1507 O O . HIS A 1 190 ? 6.270 -6.200 9.923 1.00 90.50 190 HIS A O 1
ATOM 1513 N N . VAL A 1 191 ? 5.022 -5.267 11.548 1.00 92.06 191 VAL A N 1
ATOM 1514 C CA . VAL A 1 191 ? 4.408 -4.274 10.660 1.00 92.06 191 VAL A CA 1
ATOM 1515 C C . VAL A 1 191 ? 5.478 -3.309 10.145 1.00 92.06 191 VAL A C 1
ATOM 1517 O O . VAL A 1 191 ? 6.281 -2.799 10.922 1.00 92.06 191 VAL A O 1
ATOM 1520 N N . GLY A 1 192 ? 5.502 -3.077 8.832 1.00 93.38 192 GLY A N 1
ATOM 1521 C CA . GLY A 1 192 ? 6.493 -2.219 8.188 1.00 93.38 192 GLY A CA 1
ATOM 1522 C C . GLY A 1 192 ? 7.701 -2.951 7.627 1.00 93.38 192 GLY A C 1
ATOM 1523 O O . GLY A 1 192 ? 8.568 -2.294 7.063 1.00 93.38 192 GLY A O 1
ATOM 1524 N N . ASN A 1 193 ? 7.773 -4.280 7.716 1.00 93.00 193 ASN A N 1
ATOM 1525 C CA . ASN A 1 193 ? 8.877 -5.034 7.128 1.00 93.00 193 ASN A CA 1
ATOM 1526 C C . ASN A 1 193 ? 8.967 -4.821 5.600 1.00 93.00 193 ASN A C 1
ATOM 1528 O O . ASN A 1 193 ? 10.068 -4.609 5.089 1.00 93.00 193 ASN A O 1
ATOM 1532 N N . GLU A 1 194 ? 7.846 -4.804 4.868 1.00 91.06 194 GLU A N 1
ATOM 1533 C CA . GLU A 1 194 ? 7.882 -4.480 3.429 1.00 91.06 194 GLU A CA 1
ATOM 1534 C C . GLU A 1 194 ? 8.244 -3.007 3.169 1.00 91.06 194 GLU A C 1
ATOM 1536 O O . GLU A 1 194 ? 8.962 -2.701 2.214 1.00 91.06 194 GLU A O 1
ATOM 1541 N N . TYR A 1 195 ? 7.835 -2.093 4.053 1.00 93.75 195 TYR A N 1
ATOM 1542 C CA . TYR A 1 195 ? 8.228 -0.685 3.972 1.00 93.75 195 TYR A CA 1
ATOM 1543 C C . TYR A 1 195 ? 9.734 -0.484 4.220 1.00 93.75 195 TYR A C 1
ATOM 1545 O O . TYR A 1 195 ? 10.393 0.212 3.455 1.00 93.75 195 TYR A O 1
ATOM 1553 N N . SER A 1 196 ? 10.339 -1.172 5.190 1.00 93.19 196 SER A N 1
ATOM 1554 C CA . SER A 1 196 ? 11.788 -1.102 5.429 1.00 93.19 196 SER A CA 1
ATOM 1555 C C . SER A 1 196 ? 12.613 -1.644 4.258 1.00 93.19 196 SER A C 1
ATOM 1557 O O . SER A 1 196 ? 13.682 -1.117 3.945 1.00 93.19 196 SER A O 1
ATOM 1559 N N . LYS A 1 197 ? 12.139 -2.688 3.563 1.00 90.06 197 LYS A N 1
ATOM 1560 C CA . LYS A 1 197 ? 12.779 -3.141 2.314 1.00 90.06 197 LYS A CA 1
ATOM 1561 C C . LYS A 1 197 ? 12.717 -2.059 1.238 1.00 90.06 197 LYS A C 1
ATOM 1563 O O . LYS A 1 197 ? 13.713 -1.834 0.555 1.00 90.06 197 LYS A O 1
ATOM 1568 N N . HIS A 1 198 ? 11.578 -1.380 1.122 1.00 88.00 198 HIS A N 1
ATOM 1569 C CA . HIS A 1 198 ? 11.409 -0.261 0.205 1.00 88.00 198 HIS A CA 1
ATOM 1570 C C . HIS A 1 198 ? 12.357 0.905 0.529 1.00 88.00 198 HIS A C 1
ATOM 1572 O O . HIS A 1 198 ? 13.047 1.382 -0.369 1.00 88.00 198 HIS A O 1
ATOM 1578 N N . GLU A 1 199 ? 12.494 1.301 1.797 1.00 92.88 199 GLU A N 1
ATOM 1579 C CA . GLU A 1 199 ? 13.442 2.348 2.211 1.00 92.88 199 GLU A CA 1
ATOM 1580 C C . GLU A 1 199 ? 14.889 2.013 1.819 1.00 92.88 199 GLU A C 1
ATOM 1582 O O . GLU A 1 199 ? 15.626 2.881 1.347 1.00 92.88 199 GLU A O 1
ATOM 1587 N N . ASN A 1 200 ? 15.292 0.742 1.927 1.00 88.75 200 ASN A N 1
ATOM 1588 C CA . ASN A 1 200 ? 16.607 0.301 1.456 1.00 88.75 200 ASN A CA 1
ATOM 1589 C C . ASN A 1 200 ? 16.773 0.489 -0.062 1.00 88.75 200 ASN A C 1
ATOM 1591 O O . ASN A 1 200 ? 17.848 0.882 -0.516 1.00 88.75 200 ASN A O 1
ATOM 1595 N N . MET A 1 201 ? 15.723 0.252 -0.853 1.00 86.25 201 MET A N 1
ATOM 1596 C CA . MET A 1 201 ? 15.744 0.493 -2.302 1.00 86.25 201 MET A CA 1
ATOM 1597 C C . MET A 1 201 ? 15.796 1.991 -2.637 1.00 86.25 201 MET A C 1
ATOM 1599 O O . MET A 1 201 ? 16.491 2.382 -3.577 1.00 86.25 201 MET A O 1
ATOM 1603 N N . VAL A 1 202 ? 15.113 2.838 -1.856 1.00 88.31 202 VAL A N 1
ATOM 1604 C CA . VAL A 1 202 ? 15.204 4.305 -1.969 1.00 88.31 202 VAL A CA 1
ATOM 1605 C C . VAL A 1 202 ? 16.629 4.773 -1.666 1.00 88.31 202 VAL A C 1
ATOM 1607 O O . VAL A 1 202 ? 17.193 5.559 -2.427 1.00 88.31 202 VAL A O 1
ATOM 1610 N N . ALA A 1 203 ? 17.255 4.247 -0.608 1.00 91.12 203 ALA A N 1
ATOM 1611 C CA . ALA A 1 203 ? 18.640 4.561 -0.250 1.00 91.12 203 ALA A CA 1
ATOM 1612 C C . ALA A 1 203 ? 19.644 4.141 -1.340 1.00 91.12 203 ALA A C 1
ATOM 1614 O O . ALA A 1 203 ? 20.650 4.816 -1.556 1.00 91.12 203 ALA A O 1
ATOM 1615 N N . GLN A 1 204 ? 19.345 3.062 -2.065 1.00 87.81 204 GLN A N 1
ATOM 1616 C CA . GLN A 1 204 ? 20.101 2.602 -3.236 1.00 87.81 204 GLN A CA 1
ATOM 1617 C C . GLN A 1 204 ? 19.770 3.374 -4.524 1.00 87.81 204 GLN A C 1
ATOM 1619 O O . GLN A 1 204 ? 20.286 3.037 -5.586 1.00 87.81 204 GLN A O 1
ATOM 1624 N N . GLN A 1 205 ? 18.932 4.411 -4.440 1.00 86.75 205 GLN A N 1
ATOM 1625 C CA . GLN A 1 205 ? 18.521 5.257 -5.560 1.00 86.75 205 GLN A CA 1
ATOM 1626 C C . GLN A 1 205 ? 17.864 4.482 -6.709 1.00 86.75 205 GLN A C 1
ATOM 1628 O O . GLN A 1 205 ? 18.005 4.844 -7.879 1.00 86.75 205 GLN A O 1
ATOM 1633 N N . SER A 1 206 ? 17.109 3.426 -6.388 1.00 82.50 206 SER A N 1
ATOM 1634 C CA . SER A 1 206 ? 16.233 2.803 -7.378 1.00 82.50 206 SER A CA 1
ATOM 1635 C C . SER A 1 206 ? 15.216 3.838 -7.863 1.00 82.50 206 SER A C 1
ATOM 1637 O O . SER A 1 206 ? 14.467 4.404 -7.063 1.00 82.50 206 SER A O 1
ATOM 1639 N N . ALA A 1 207 ? 15.198 4.100 -9.174 1.00 76.00 207 ALA A N 1
ATOM 1640 C CA . ALA A 1 207 ? 14.298 5.083 -9.773 1.00 76.00 207 ALA A CA 1
ATOM 1641 C C . ALA A 1 207 ? 12.830 4.767 -9.460 1.00 76.00 207 ALA A C 1
ATOM 1643 O O . ALA A 1 207 ? 12.072 5.669 -9.114 1.00 76.00 207 ALA A O 1
ATOM 1644 N N . GLU A 1 208 ? 12.457 3.489 -9.506 1.00 76.25 208 GLU A N 1
ATOM 1645 C CA . GLU A 1 208 ? 11.129 3.042 -9.097 1.00 76.25 208 GLU A CA 1
ATOM 1646 C C . GLU A 1 208 ? 10.878 3.308 -7.617 1.00 76.25 208 GLU A C 1
ATOM 1648 O O . GLU A 1 208 ? 9.843 3.864 -7.264 1.00 76.25 208 GLU A O 1
ATOM 1653 N N . ALA A 1 209 ? 11.807 2.927 -6.738 1.00 82.25 209 ALA A N 1
ATOM 1654 C CA . ALA A 1 209 ? 11.581 3.100 -5.310 1.00 82.25 209 ALA A CA 1
ATOM 1655 C C . ALA A 1 209 ? 11.363 4.582 -4.975 1.00 82.25 209 ALA A C 1
ATOM 1657 O O . ALA A 1 209 ? 10.474 4.918 -4.207 1.00 82.25 209 ALA A O 1
ATOM 1658 N N . ILE A 1 210 ? 12.095 5.485 -5.625 1.00 86.00 210 ILE A N 1
ATOM 1659 C CA . ILE A 1 210 ? 11.906 6.931 -5.468 1.00 86.00 210 ILE A CA 1
ATOM 1660 C C . ILE A 1 210 ? 10.533 7.388 -5.995 1.00 86.00 210 ILE A C 1
ATOM 1662 O O . ILE A 1 210 ? 9.891 8.239 -5.376 1.00 86.00 210 ILE A O 1
ATOM 1666 N N . GLN A 1 211 ? 10.061 6.840 -7.120 1.00 87.00 211 GLN A N 1
ATOM 1667 C CA . GLN A 1 211 ? 8.717 7.128 -7.642 1.00 87.00 211 GLN A CA 1
ATOM 1668 C C . GLN A 1 211 ? 7.627 6.681 -6.665 1.00 87.00 211 GLN A C 1
ATOM 1670 O O . GLN A 1 211 ? 6.729 7.462 -6.342 1.00 87.00 211 GLN A O 1
ATOM 1675 N N . THR A 1 212 ? 7.715 5.440 -6.194 1.00 87.06 212 THR A N 1
ATOM 1676 C CA . THR A 1 212 ? 6.781 4.856 -5.231 1.00 87.06 212 THR A CA 1
ATOM 1677 C C . THR A 1 212 ? 6.809 5.627 -3.911 1.00 87.06 212 THR A C 1
ATOM 1679 O O . THR A 1 212 ? 5.755 5.967 -3.382 1.00 87.06 212 THR A O 1
ATOM 1682 N N . GLU A 1 213 ? 7.983 6.029 -3.431 1.00 93.81 213 GLU A N 1
ATOM 1683 C CA . GLU A 1 213 ? 8.123 6.826 -2.211 1.00 93.81 213 GLU A CA 1
ATOM 1684 C C . GLU A 1 213 ? 7.453 8.204 -2.340 1.00 93.81 213 GLU A C 1
ATOM 1686 O O . GLU A 1 213 ? 6.791 8.668 -1.410 1.00 93.81 213 GLU A O 1
ATOM 1691 N N . ALA A 1 214 ? 7.541 8.855 -3.507 1.00 92.19 214 ALA A N 1
ATOM 1692 C CA . ALA A 1 214 ? 6.805 10.095 -3.761 1.00 92.19 214 ALA A CA 1
ATOM 1693 C C . ALA A 1 214 ? 5.285 9.884 -3.613 1.00 92.19 214 ALA A C 1
ATOM 1695 O O . ALA A 1 214 ? 4.605 10.678 -2.962 1.00 92.19 214 ALA A O 1
ATOM 1696 N N . LEU A 1 215 ? 4.759 8.779 -4.148 1.00 92.19 215 LEU A N 1
ATOM 1697 C CA . LEU A 1 215 ? 3.341 8.423 -4.048 1.00 92.19 215 LEU A CA 1
ATOM 1698 C C . LEU A 1 215 ? 2.924 8.112 -2.604 1.00 92.19 215 LEU A C 1
ATOM 1700 O O . LEU A 1 215 ? 1.869 8.584 -2.168 1.00 92.19 215 LEU A O 1
ATOM 1704 N N . ILE A 1 216 ? 3.746 7.376 -1.849 1.00 94.31 216 ILE A N 1
ATOM 1705 C CA . ILE A 1 216 ? 3.508 7.077 -0.428 1.00 94.31 216 ILE A CA 1
ATOM 1706 C C . ILE A 1 216 ? 3.467 8.377 0.377 1.00 94.31 216 ILE A C 1
ATOM 1708 O O . ILE A 1 216 ? 2.508 8.630 1.107 1.00 94.31 216 ILE A O 1
ATOM 1712 N N . ARG A 1 217 ? 4.463 9.253 0.211 1.00 96.75 217 ARG A N 1
ATOM 1713 C CA . ARG A 1 217 ? 4.536 10.546 0.908 1.00 96.75 217 ARG A CA 1
ATOM 1714 C C . ARG A 1 217 ? 3.320 11.421 0.634 1.00 96.75 217 ARG A C 1
ATOM 1716 O O . ARG A 1 217 ? 2.683 11.904 1.573 1.00 96.75 217 ARG A O 1
ATOM 1723 N N . THR A 1 218 ? 2.957 11.586 -0.636 1.00 95.94 218 THR A N 1
ATOM 1724 C CA . THR A 1 218 ? 1.767 12.347 -1.034 1.00 95.94 218 THR A CA 1
ATOM 1725 C C . THR A 1 218 ? 0.495 11.747 -0.450 1.00 95.94 218 THR A C 1
ATOM 1727 O O . THR A 1 218 ? -0.337 12.486 0.079 1.00 95.94 218 THR A O 1
ATOM 1730 N N . SER A 1 219 ? 0.359 10.420 -0.492 1.00 95.19 219 SER A N 1
ATOM 1731 C CA . SER A 1 219 ? -0.802 9.721 0.063 1.00 95.19 219 SER A CA 1
ATOM 1732 C C . SER A 1 219 ? -0.920 9.935 1.567 1.00 95.19 219 SER A C 1
ATOM 1734 O O . SER A 1 219 ? -1.986 10.312 2.053 1.00 95.19 219 SER A O 1
ATOM 1736 N N . ASN A 1 220 ? 0.185 9.777 2.295 1.00 96.69 220 ASN A N 1
ATOM 1737 C CA . ASN A 1 220 ? 0.229 9.955 3.741 1.00 96.69 220 ASN A CA 1
ATOM 1738 C C . ASN A 1 220 ? -0.151 11.380 4.141 1.00 96.69 220 ASN A C 1
ATOM 1740 O O . ASN A 1 220 ? -0.963 11.569 5.045 1.00 96.69 220 ASN A O 1
ATOM 1744 N N . ASN A 1 221 ? 0.380 12.384 3.440 1.00 97.75 221 ASN A N 1
ATOM 1745 C CA . ASN A 1 221 ? 0.044 13.784 3.691 1.00 97.75 221 ASN A CA 1
ATOM 1746 C C . ASN A 1 221 ? -1.439 14.069 3.433 1.00 97.75 221 ASN A C 1
ATOM 1748 O O . ASN A 1 221 ? -2.109 14.630 4.297 1.00 97.75 221 ASN A O 1
ATOM 1752 N N . ALA A 1 222 ? -1.965 13.632 2.287 1.00 96.06 222 ALA A N 1
ATOM 1753 C CA . ALA A 1 222 ? -3.362 13.844 1.919 1.00 96.06 222 ALA A CA 1
ATOM 1754 C C . ALA A 1 222 ? -4.332 13.184 2.910 1.00 96.06 222 ALA A C 1
ATOM 1756 O O . ALA A 1 222 ? -5.318 13.793 3.321 1.00 96.06 222 ALA A O 1
ATOM 1757 N N . ILE A 1 223 ? -4.044 11.946 3.315 1.00 95.00 223 ILE A N 1
ATOM 1758 C CA . ILE A 1 223 ? -4.855 11.207 4.286 1.00 95.00 223 ILE A CA 1
ATOM 1759 C C . ILE A 1 223 ? -4.795 11.893 5.650 1.00 95.00 223 ILE A C 1
ATOM 1761 O O . ILE A 1 223 ? -5.834 12.152 6.256 1.00 95.00 223 ILE A O 1
ATOM 1765 N N . TYR A 1 224 ? -3.593 12.219 6.125 1.00 96.62 224 TYR A N 1
ATOM 1766 C CA . TYR A 1 224 ? -3.403 12.844 7.428 1.00 96.62 224 TYR A CA 1
ATOM 1767 C C . TYR A 1 224 ? -4.113 14.198 7.542 1.00 96.62 224 TYR A C 1
ATOM 1769 O O . TYR A 1 224 ? -4.743 14.459 8.565 1.00 96.62 224 TYR A O 1
ATOM 1777 N N . GLU A 1 225 ? -4.077 15.034 6.500 1.00 96.50 225 GLU A N 1
ATOM 1778 C CA . GLU A 1 225 ? -4.805 16.309 6.478 1.00 96.50 225 GLU A CA 1
ATOM 1779 C C . GLU A 1 225 ? -6.303 16.122 6.725 1.00 96.50 225 GLU A C 1
ATOM 1781 O O . GLU A 1 225 ? -6.876 16.817 7.563 1.00 96.50 225 GLU A O 1
ATOM 1786 N N . VAL A 1 226 ? -6.925 15.146 6.059 1.00 95.75 226 VAL A N 1
ATOM 1787 C CA . VAL A 1 226 ? -8.352 14.854 6.252 1.00 95.75 226 VAL A CA 1
ATOM 1788 C C . VAL A 1 226 ? -8.601 14.326 7.662 1.00 95.75 226 VAL A C 1
ATOM 1790 O O . VAL A 1 226 ? -9.509 14.795 8.341 1.00 95.75 226 VAL A O 1
ATOM 1793 N N . ILE A 1 227 ? -7.778 13.396 8.156 1.00 94.31 227 ILE A N 1
ATOM 1794 C CA . ILE A 1 227 ? -7.907 12.892 9.533 1.00 94.31 227 ILE A CA 1
ATOM 1795 C C . ILE A 1 227 ? -7.836 14.053 10.542 1.00 94.31 227 ILE A C 1
ATOM 1797 O O . ILE A 1 227 ? -8.645 14.120 11.469 1.00 94.31 227 ILE A O 1
ATOM 1801 N N . LYS A 1 228 ? -6.905 14.991 10.345 1.00 95.44 228 LYS A N 1
ATOM 1802 C CA . LYS A 1 228 ? -6.715 16.180 11.184 1.00 95.44 228 LYS A CA 1
ATOM 1803 C C . LYS A 1 228 ? -7.901 17.145 11.101 1.00 95.44 228 LYS A C 1
ATOM 1805 O O . LYS A 1 228 ? -8.355 17.605 12.146 1.00 95.44 228 LYS A O 1
ATOM 1810 N N . GLU A 1 229 ? -8.441 17.399 9.907 1.00 95.25 229 GLU A N 1
ATOM 1811 C CA . GLU A 1 229 ? -9.654 18.211 9.691 1.00 95.25 229 GLU A CA 1
ATOM 1812 C C . GLU A 1 229 ? -10.839 17.683 10.512 1.00 95.25 229 GLU A C 1
ATOM 1814 O O . GLU A 1 229 ? -11.598 18.451 11.100 1.00 95.25 229 GLU A O 1
ATOM 1819 N N . PHE A 1 230 ? -10.953 16.359 10.620 1.00 92.25 230 PHE A N 1
ATOM 1820 C CA . PHE A 1 230 ? -12.001 15.691 11.386 1.00 92.25 230 PHE A CA 1
ATOM 1821 C C . PHE A 1 230 ? -11.706 15.539 12.884 1.00 92.25 230 PHE A C 1
ATOM 1823 O O . PHE A 1 230 ? -12.433 14.829 13.575 1.00 92.25 230 PHE A O 1
ATOM 1830 N N . GLY A 1 231 ? -10.684 16.218 13.410 1.00 92.56 231 GLY A N 1
ATOM 1831 C CA . GLY A 1 231 ? -10.350 16.191 14.836 1.00 92.56 231 GLY A CA 1
ATOM 1832 C C . GLY A 1 231 ? -9.494 14.994 15.253 1.00 92.56 231 GLY A C 1
ATOM 1833 O O . GLY A 1 231 ? -9.509 14.612 16.424 1.00 92.56 231 GLY A O 1
ATOM 1834 N N . GLY A 1 232 ? -8.765 14.385 14.316 1.00 92.19 232 GLY A N 1
ATOM 1835 C CA . GLY A 1 232 ? -7.802 13.318 14.579 1.00 92.19 232 GLY A CA 1
ATOM 1836 C C . GLY A 1 232 ? -8.407 11.916 14.700 1.00 92.19 232 GLY A C 1
ATOM 1837 O O . GLY A 1 232 ? -9.621 11.709 14.625 1.00 92.19 232 GLY A O 1
ATOM 1838 N N . ARG A 1 233 ? -7.532 10.924 14.912 1.00 90.38 233 ARG A N 1
ATOM 1839 C CA . ARG A 1 233 ? -7.888 9.493 14.959 1.00 90.38 233 ARG A CA 1
ATOM 1840 C C . ARG A 1 233 ? -8.897 9.135 16.063 1.00 90.38 233 ARG A C 1
ATOM 1842 O O . ARG A 1 233 ? -9.846 8.410 15.781 1.00 90.38 233 ARG A O 1
ATOM 1849 N N . THR A 1 234 ? -8.792 9.719 17.264 1.00 88.69 234 THR A N 1
ATOM 1850 C CA . THR A 1 234 ? -9.798 9.538 18.335 1.00 88.69 234 THR A CA 1
ATOM 1851 C C . THR A 1 234 ? -11.211 9.897 17.864 1.00 88.69 234 THR A C 1
ATOM 1853 O O . THR A 1 234 ? -12.161 9.156 18.125 1.00 88.69 234 THR A O 1
ATOM 1856 N N . THR A 1 235 ? -11.363 11.011 17.141 1.00 90.44 235 THR A N 1
ATOM 1857 C CA . THR A 1 235 ? -12.681 11.437 16.661 1.00 90.44 235 THR A CA 1
ATOM 1858 C C . THR A 1 235 ? -13.216 10.453 15.629 1.00 90.44 235 THR A C 1
ATOM 1860 O O . THR A 1 235 ? -14.378 10.061 15.740 1.00 90.44 235 THR A O 1
ATOM 1863 N N . LEU A 1 236 ? -12.371 9.981 14.702 1.00 88.75 236 LEU A N 1
ATOM 1864 C CA . LEU A 1 236 ? -12.740 8.958 13.715 1.00 88.75 236 LEU A CA 1
ATOM 1865 C C . LEU A 1 236 ? -13.321 7.697 14.364 1.00 88.75 236 LEU A C 1
ATOM 1867 O O . LEU A 1 236 ? -14.349 7.211 13.901 1.00 88.75 236 LEU A O 1
ATOM 1871 N N . TYR A 1 237 ? -12.736 7.213 15.463 1.00 86.00 237 TYR A N 1
ATOM 1872 C CA . TYR A 1 237 ? -13.228 6.018 16.166 1.00 86.00 237 TYR A CA 1
ATOM 1873 C C . TYR A 1 237 ? -14.588 6.183 16.828 1.00 86.00 237 TYR A C 1
ATOM 1875 O O . TYR A 1 237 ? -15.299 5.204 17.038 1.00 86.00 237 TYR A O 1
ATOM 1883 N N . SER A 1 238 ? -14.949 7.415 17.170 1.00 88.31 238 SER A N 1
ATOM 1884 C CA . SER A 1 238 ? -16.239 7.729 17.784 1.00 88.31 238 SER A CA 1
ATOM 1885 C C . SER A 1 238 ? -17.340 8.044 16.766 1.00 88.31 238 SER A C 1
ATOM 1887 O O . SER A 1 238 ? -18.482 8.293 17.156 1.00 88.31 238 SER A O 1
ATOM 1889 N N . MET A 1 239 ? -17.021 8.068 15.467 1.00 91.00 239 MET A N 1
ATOM 1890 C CA . MET A 1 239 ? -17.998 8.387 14.429 1.00 91.00 239 MET A CA 1
ATOM 1891 C C . MET A 1 239 ? -18.953 7.222 14.177 1.00 91.00 239 MET A C 1
ATOM 1893 O O . MET A 1 239 ? -18.535 6.079 14.038 1.00 91.00 239 MET A O 1
ATOM 1897 N N . GLY A 1 240 ? -20.243 7.532 14.036 1.00 93.06 240 GLY A N 1
ATOM 1898 C CA . GLY A 1 240 ? -21.212 6.580 13.492 1.00 93.06 240 GLY A CA 1
ATOM 1899 C C . GLY A 1 240 ? -21.056 6.392 11.978 1.00 93.06 240 GLY A C 1
ATOM 1900 O O . GLY A 1 240 ? -20.535 7.268 11.282 1.00 93.06 240 GLY A O 1
ATOM 1901 N N . ASP A 1 241 ? -21.586 5.282 11.466 1.00 91.06 241 ASP A N 1
ATOM 1902 C CA . ASP A 1 241 ? -21.396 4.794 10.091 1.00 91.06 241 ASP A CA 1
ATOM 1903 C C . ASP A 1 241 ? -21.629 5.842 8.996 1.00 91.06 241 ASP A C 1
ATOM 1905 O O . ASP A 1 241 ? -20.827 5.971 8.073 1.00 91.06 241 ASP A O 1
ATOM 1909 N N . LEU A 1 242 ? -22.712 6.624 9.090 1.00 89.75 242 LEU A N 1
ATOM 1910 C CA . LEU A 1 242 ? -23.039 7.640 8.081 1.00 89.75 242 LEU A CA 1
ATOM 1911 C C . LEU A 1 242 ? -21.963 8.725 7.987 1.00 89.75 242 LEU A C 1
ATOM 1913 O O . LEU A 1 242 ? -21.597 9.148 6.892 1.00 89.75 242 LEU A O 1
ATOM 1917 N N . ARG A 1 243 ? -21.446 9.162 9.137 1.00 91.12 243 ARG A N 1
ATOM 1918 C CA . ARG A 1 243 ? -20.423 10.206 9.209 1.00 91.12 243 ARG A CA 1
ATOM 1919 C C . ARG A 1 243 ? -19.070 9.654 8.781 1.00 91.12 243 ARG A C 1
ATOM 1921 O O . ARG A 1 243 ? -18.365 10.299 8.016 1.00 91.12 243 ARG A O 1
ATOM 1928 N N . PHE A 1 244 ? -18.757 8.430 9.199 1.00 89.88 244 PHE A N 1
ATOM 1929 C CA . PHE A 1 244 ? -17.557 7.732 8.758 1.00 89.88 244 PHE A CA 1
ATOM 1930 C C . PHE A 1 244 ? -17.539 7.545 7.233 1.00 89.88 244 PHE A C 1
ATOM 1932 O O . PHE A 1 244 ? -16.524 7.797 6.589 1.00 89.88 244 PHE A O 1
ATOM 1939 N N . LYS A 1 245 ? -18.680 7.202 6.624 1.00 90.19 245 LYS A N 1
ATOM 1940 C CA . LYS A 1 245 ? -18.817 7.096 5.165 1.00 90.19 245 LYS A CA 1
ATOM 1941 C C . LYS A 1 245 ? -18.542 8.420 4.442 1.00 90.19 245 LYS A C 1
ATOM 1943 O O . LYS A 1 245 ? -17.900 8.398 3.394 1.00 90.19 245 LYS A O 1
ATOM 1948 N N . ASP A 1 246 ? -18.990 9.553 4.988 1.00 89.69 246 ASP A N 1
ATOM 1949 C CA . ASP A 1 246 ? -18.658 10.882 4.446 1.00 89.69 246 ASP A CA 1
ATOM 1950 C C . ASP A 1 246 ? -17.146 11.147 4.501 1.00 89.69 246 ASP A C 1
ATOM 1952 O O . ASP A 1 246 ? -16.539 11.521 3.495 1.00 89.69 246 ASP A O 1
ATOM 1956 N N . VAL A 1 247 ? -16.508 10.847 5.640 1.00 91.56 247 VAL A N 1
ATOM 1957 C CA . VAL A 1 247 ? -15.049 10.964 5.789 1.00 91.56 247 VAL A CA 1
ATOM 1958 C C . VAL A 1 247 ? -14.312 10.094 4.774 1.00 91.56 247 VAL A C 1
ATOM 1960 O O . VAL A 1 247 ? -13.372 10.571 4.143 1.00 91.56 247 VAL A O 1
ATOM 1963 N N . LEU A 1 248 ? -14.740 8.846 4.560 1.00 89.62 248 LEU A N 1
ATOM 1964 C CA . LEU A 1 248 ? -14.147 7.972 3.543 1.00 89.62 248 LEU A CA 1
ATOM 1965 C C . LEU A 1 248 ? -14.266 8.566 2.131 1.00 89.62 248 LEU A C 1
ATOM 1967 O O . LEU A 1 248 ? -13.314 8.498 1.350 1.00 89.62 248 LEU A O 1
ATOM 1971 N N . GLY A 1 249 ? -15.408 9.179 1.808 1.00 89.19 249 GLY A N 1
ATOM 1972 C CA . GLY A 1 249 ? -15.607 9.902 0.551 1.00 89.19 249 GLY A CA 1
ATOM 1973 C C . GLY A 1 249 ? -14.627 11.066 0.380 1.00 89.19 249 GLY A C 1
ATOM 1974 O O . GLY A 1 249 ? -14.015 11.214 -0.683 1.00 89.19 249 GLY A O 1
ATOM 1975 N N . ARG A 1 250 ? -14.415 11.857 1.438 1.00 92.25 250 ARG A N 1
ATOM 1976 C CA . ARG A 1 250 ? -13.445 12.964 1.439 1.00 92.25 250 ARG A CA 1
ATOM 1977 C C . ARG A 1 250 ? -12.000 12.497 1.371 1.00 92.25 250 ARG A C 1
ATOM 1979 O O . ARG A 1 250 ? -11.254 13.033 0.560 1.00 92.25 250 ARG A O 1
ATOM 1986 N N . LEU A 1 251 ? -11.624 11.479 2.146 1.00 91.19 251 LEU A N 1
ATOM 1987 C CA . LEU A 1 251 ? -10.306 10.843 2.081 1.00 91.19 251 LEU A CA 1
ATOM 1988 C C . LEU A 1 251 ? -9.991 10.430 0.650 1.00 91.19 251 LEU A C 1
ATOM 1990 O O . LEU A 1 251 ? -8.958 10.802 0.101 1.00 91.19 251 LEU A O 1
ATOM 1994 N N . SER A 1 252 ? -10.922 9.718 0.019 1.00 89.88 252 SER A N 1
ATOM 1995 C CA . SER A 1 252 ? -10.737 9.251 -1.345 1.00 89.88 252 SER A CA 1
ATOM 1996 C C . SER A 1 252 ? -10.618 10.395 -2.354 1.00 89.88 252 SER A C 1
ATOM 1998 O O . SER A 1 252 ? -9.782 10.335 -3.254 1.00 89.88 252 SER A O 1
ATOM 2000 N N . SER A 1 253 ? -11.433 11.440 -2.200 1.00 89.06 253 SER A N 1
ATOM 2001 C CA . SER A 1 253 ? -11.419 12.604 -3.093 1.00 89.06 253 SER A CA 1
ATOM 2002 C C . SER A 1 253 ? -10.119 13.401 -2.951 1.00 89.06 253 SER A C 1
ATOM 2004 O O . SER A 1 253 ? -9.474 13.717 -3.951 1.00 89.06 253 SER A O 1
ATOM 2006 N N . ARG A 1 254 ? -9.689 13.666 -1.710 1.00 92.56 254 ARG A N 1
ATOM 2007 C CA . ARG A 1 254 ? -8.449 14.388 -1.397 1.00 92.56 254 ARG A CA 1
ATOM 2008 C C . ARG A 1 254 ? -7.223 13.647 -1.908 1.00 92.56 254 ARG A C 1
ATOM 2010 O O . ARG A 1 254 ? -6.305 14.246 -2.454 1.00 92.56 254 ARG A O 1
ATOM 2017 N N . LEU A 1 255 ? -7.232 12.330 -1.768 1.00 91.62 255 LEU A N 1
A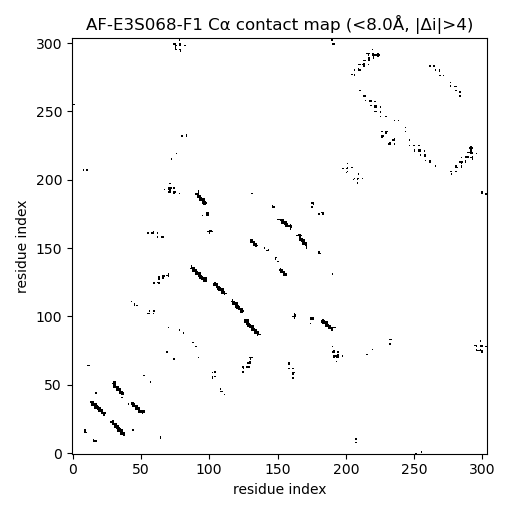TOM 2018 C CA . LEU A 1 255 ? -6.157 11.467 -2.220 1.00 91.62 255 LEU A CA 1
ATOM 2019 C C . LEU A 1 255 ? -6.032 11.447 -3.749 1.00 91.62 255 LEU A C 1
ATOM 2021 O O . LEU A 1 255 ? -4.931 11.575 -4.278 1.00 91.62 255 LEU A O 1
ATOM 2025 N N . GLN A 1 256 ? -7.153 11.366 -4.471 1.00 90.31 256 GLN A N 1
ATOM 2026 C CA . GLN A 1 256 ? -7.160 11.493 -5.933 1.00 90.31 256 GLN A CA 1
ATOM 2027 C C . GLN A 1 256 ? -6.660 12.861 -6.405 1.00 90.31 256 GLN A C 1
ATOM 2029 O O . GLN A 1 256 ? -5.918 12.944 -7.383 1.00 90.31 256 GLN A O 1
ATOM 2034 N N . GLU A 1 257 ? -7.078 13.934 -5.732 1.00 91.06 257 GLU A N 1
ATOM 2035 C CA . GLU A 1 257 ? -6.624 15.292 -6.027 1.00 91.06 257 GLU A CA 1
ATOM 2036 C C . GLU A 1 257 ? -5.109 15.427 -5.826 1.00 91.06 257 GLU A C 1
ATOM 2038 O O . GLU A 1 257 ? -4.418 15.923 -6.715 1.00 91.06 257 GLU A O 1
ATOM 2043 N N . ALA A 1 258 ? -4.594 14.928 -4.700 1.00 92.94 258 ALA A N 1
ATOM 2044 C CA . ALA A 1 258 ? -3.183 15.017 -4.343 1.00 92.94 258 ALA A CA 1
ATOM 2045 C C . ALA A 1 258 ? -2.277 14.176 -5.256 1.00 92.94 258 ALA A C 1
ATOM 2047 O O . ALA A 1 258 ? -1.188 14.619 -5.619 1.00 92.94 258 ALA A O 1
ATOM 2048 N N . LEU A 1 259 ? -2.718 12.983 -5.668 1.00 89.88 259 LEU A N 1
ATOM 2049 C CA . LEU A 1 259 ? -1.910 12.086 -6.503 1.00 89.88 259 LEU A CA 1
ATOM 2050 C C . LEU A 1 259 ? -1.864 12.492 -7.977 1.00 89.88 259 LEU A C 1
ATOM 2052 O O . LEU A 1 259 ? -0.865 12.241 -8.647 1.00 89.88 259 LEU A O 1
ATOM 2056 N N . ARG A 1 260 ? -2.907 13.146 -8.499 1.00 88.62 260 ARG A N 1
ATOM 2057 C CA . ARG A 1 260 ? -2.981 13.559 -9.910 1.00 88.62 260 ARG A CA 1
ATOM 2058 C C . ARG A 1 260 ? -1.744 14.326 -10.415 1.00 88.62 260 ARG A C 1
ATOM 2060 O O . ARG A 1 260 ? -1.235 13.947 -11.474 1.00 88.62 260 ARG A O 1
ATOM 2067 N N . PRO A 1 261 ? -1.236 15.375 -9.735 1.00 85.62 261 PRO A N 1
ATOM 2068 C CA . PRO A 1 261 ? -0.041 16.083 -10.194 1.00 85.62 261 PRO A CA 1
ATOM 2069 C C . PRO A 1 261 ? 1.216 15.205 -10.167 1.00 85.62 261 PRO A C 1
ATOM 2071 O O . PRO A 1 261 ? 2.023 15.293 -11.089 1.00 85.62 261 PRO A O 1
ATOM 2074 N N . ILE A 1 262 ? 1.355 14.326 -9.169 1.00 86.56 262 ILE A N 1
ATOM 2075 C CA . ILE A 1 262 ? 2.505 13.418 -9.038 1.00 86.56 262 ILE A CA 1
ATOM 2076 C C . ILE A 1 262 ? 2.517 12.398 -10.171 1.00 86.56 262 ILE A C 1
ATOM 2078 O O . ILE A 1 262 ? 3.533 12.231 -10.838 1.00 86.56 262 ILE A O 1
ATOM 2082 N N . LEU A 1 263 ? 1.369 11.782 -10.453 1.00 81.38 263 LEU A N 1
ATOM 2083 C CA . LEU A 1 263 ? 1.210 10.847 -11.567 1.00 81.38 263 LEU A CA 1
ATOM 2084 C C . LEU A 1 263 ? 1.483 11.526 -12.912 1.00 81.38 263 LEU A C 1
ATOM 2086 O O . LEU A 1 263 ? 2.184 10.976 -13.757 1.00 81.38 263 LEU A O 1
ATOM 2090 N N . THR A 1 264 ? 0.989 12.754 -13.088 1.00 77.56 264 THR A N 1
ATOM 2091 C CA . THR A 1 264 ? 1.240 13.543 -14.301 1.00 77.56 264 THR A CA 1
ATOM 2092 C C . THR A 1 264 ? 2.731 13.824 -14.487 1.00 77.56 264 THR A C 1
ATOM 2094 O O . THR A 1 264 ? 3.242 13.733 -15.602 1.00 77.56 264 THR A O 1
ATOM 2097 N N . GLU A 1 265 ? 3.447 14.174 -13.418 1.00 81.56 265 GLU A N 1
ATOM 2098 C CA . GLU A 1 265 ? 4.881 14.447 -13.501 1.00 81.56 265 GLU A CA 1
ATOM 2099 C C . GLU A 1 265 ? 5.699 13.168 -13.708 1.00 81.56 265 GLU A C 1
ATOM 2101 O O . GLU A 1 265 ? 6.569 13.154 -14.575 1.00 81.56 265 GLU A O 1
ATOM 2106 N N . ASN A 1 266 ? 5.369 12.074 -13.015 1.00 77.06 266 ASN A N 1
ATOM 2107 C CA . ASN A 1 266 ? 5.982 10.765 -13.250 1.00 77.06 266 ASN A CA 1
ATOM 2108 C C . ASN A 1 266 ? 5.831 10.331 -14.712 1.00 77.06 266 ASN A C 1
ATOM 2110 O O . ASN A 1 266 ? 6.813 9.934 -15.336 1.00 77.06 266 ASN A O 1
ATOM 2114 N N . HIS A 1 267 ? 4.643 10.502 -15.296 1.00 76.06 267 HIS A N 1
ATOM 2115 C CA . HIS A 1 267 ? 4.401 10.184 -16.701 1.00 76.06 267 HIS A CA 1
ATOM 2116 C C . HIS A 1 267 ? 5.262 11.029 -17.657 1.00 76.06 267 HIS A C 1
ATOM 2118 O O . HIS A 1 267 ? 5.829 10.509 -18.617 1.00 76.06 267 HIS A O 1
ATOM 2124 N N . LYS A 1 268 ? 5.440 12.327 -17.376 1.00 73.44 268 LYS A N 1
ATOM 2125 C CA . LYS A 1 268 ? 6.346 13.184 -18.163 1.00 73.44 268 LYS A CA 1
ATOM 2126 C C . LYS A 1 268 ? 7.807 12.770 -18.036 1.00 73.44 268 LYS A C 1
ATOM 2128 O O . LYS A 1 268 ? 8.556 12.942 -18.995 1.00 73.44 268 LYS A O 1
ATOM 2133 N N . ILE A 1 269 ? 8.236 12.316 -16.857 1.00 74.31 269 ILE A N 1
ATOM 2134 C CA . ILE A 1 269 ? 9.605 11.828 -16.650 1.00 74.31 269 ILE A CA 1
ATOM 2135 C C . ILE A 1 269 ? 9.814 10.535 -17.440 1.00 74.31 269 ILE A C 1
ATOM 2137 O O . ILE A 1 269 ? 10.824 10.421 -18.126 1.00 74.31 269 ILE A O 1
ATOM 2141 N N . PHE A 1 270 ? 8.835 9.628 -17.411 1.00 73.12 270 PHE A N 1
ATOM 2142 C CA . PHE A 1 270 ? 8.861 8.373 -18.160 1.00 73.12 270 PHE A CA 1
ATOM 2143 C C . PHE A 1 270 ? 8.959 8.594 -19.677 1.00 73.12 270 PHE A C 1
ATOM 2145 O O . PHE A 1 270 ? 9.795 7.983 -20.330 1.00 73.12 270 PHE A O 1
ATOM 2152 N N . ILE A 1 271 ? 8.158 9.511 -20.235 1.00 69.62 271 ILE A N 1
ATOM 2153 C CA . ILE A 1 271 ? 8.193 9.835 -21.674 1.00 69.62 271 ILE A CA 1
ATOM 2154 C C . ILE A 1 271 ? 9.488 10.558 -22.069 1.00 69.62 271 ILE A C 1
ATOM 2156 O O . ILE A 1 271 ? 9.940 10.456 -23.209 1.00 69.62 271 ILE A O 1
ATOM 2160 N N . SER A 1 272 ? 10.093 11.328 -21.161 1.00 67.44 272 SER A N 1
ATOM 2161 C CA . SER A 1 272 ? 11.356 11.995 -21.458 1.00 67.44 272 SER A CA 1
ATOM 2162 C C . SER A 1 272 ? 12.512 10.991 -21.410 1.00 67.44 272 SER A C 1
ATOM 2164 O O . SER A 1 272 ? 13.071 10.744 -20.345 1.00 67.44 272 SER A O 1
ATOM 2166 N N . GLU A 1 273 ? 12.891 10.437 -22.563 1.00 55.78 273 GLU A N 1
ATOM 2167 C CA . GLU A 1 273 ? 14.053 9.550 -22.743 1.00 55.78 273 GLU A CA 1
ATOM 2168 C C . GLU A 1 273 ? 15.386 10.300 -22.526 1.00 55.78 273 GLU A C 1
ATOM 2170 O O . GLU A 1 273 ? 16.151 10.565 -23.452 1.00 55.78 273 GLU A O 1
ATOM 2175 N N . GLY A 1 274 ? 15.662 10.717 -21.290 1.00 60.69 274 GLY A N 1
ATOM 2176 C CA . GLY A 1 274 ? 16.824 11.529 -20.944 1.00 60.69 274 GLY A CA 1
ATOM 2177 C C . GLY A 1 274 ? 17.632 10.963 -19.783 1.00 60.69 274 GLY A C 1
ATOM 2178 O O . GLY A 1 274 ? 17.089 10.436 -18.814 1.00 60.69 274 GLY A O 1
ATOM 2179 N N . SER A 1 275 ? 18.947 11.189 -19.821 1.00 65.25 275 SER A N 1
ATOM 2180 C CA . SER A 1 275 ? 19.934 10.799 -18.800 1.00 65.25 275 SER A CA 1
ATOM 2181 C C . SER A 1 275 ? 19.731 11.423 -17.403 1.00 65.25 275 SER A C 1
ATOM 2183 O O . SER A 1 275 ? 20.540 11.188 -16.511 1.00 65.25 275 SER A O 1
ATOM 2185 N N . ASN A 1 276 ? 18.658 12.197 -17.182 1.00 82.50 276 ASN A N 1
ATOM 2186 C CA . ASN A 1 276 ? 18.346 12.880 -15.918 1.00 82.50 276 ASN A CA 1
ATOM 2187 C C . ASN A 1 276 ? 17.003 12.443 -15.285 1.00 82.50 276 ASN A C 1
ATOM 2189 O O . ASN A 1 276 ? 16.443 13.157 -14.454 1.00 82.50 276 ASN A O 1
ATOM 2193 N N . ALA A 1 277 ? 16.446 11.291 -15.672 1.00 81.69 277 ALA A N 1
ATOM 2194 C CA . ALA A 1 277 ? 15.189 10.797 -15.097 1.00 81.69 277 ALA A CA 1
ATOM 2195 C C . ALA A 1 277 ? 15.271 10.627 -13.566 1.00 81.69 277 ALA A C 1
ATOM 2197 O O . ALA A 1 277 ? 14.407 11.115 -12.837 1.00 81.69 277 ALA A O 1
ATOM 2198 N N . LEU A 1 278 ? 16.362 10.034 -13.066 1.00 84.50 278 LEU A N 1
ATOM 2199 C CA . LEU A 1 278 ? 16.594 9.837 -11.631 1.00 84.50 278 LEU A CA 1
ATOM 2200 C C . LEU A 1 278 ? 16.604 11.163 -10.854 1.00 84.50 278 LEU A C 1
ATOM 2202 O O . LEU A 1 278 ? 15.899 11.296 -9.857 1.00 84.50 278 LEU A O 1
ATOM 2206 N N . GLY A 1 279 ? 17.334 12.173 -11.340 1.00 88.44 279 GLY A N 1
ATOM 2207 C CA . GLY A 1 279 ? 17.390 13.490 -10.697 1.00 88.44 279 GLY A CA 1
ATOM 2208 C C . GLY A 1 279 ? 16.025 14.186 -10.648 1.00 88.44 279 GLY A C 1
ATOM 2209 O O . GLY A 1 279 ? 15.699 14.859 -9.669 1.00 88.44 279 GLY A O 1
ATOM 2210 N N . ARG A 1 280 ? 15.183 13.983 -11.671 1.00 88.44 280 ARG A N 1
ATOM 2211 C CA . ARG A 1 280 ? 13.801 14.486 -11.679 1.00 88.44 280 ARG A CA 1
ATOM 2212 C C . ARG A 1 280 ? 12.909 13.749 -10.677 1.00 88.44 280 ARG A C 1
ATOM 2214 O O . ARG A 1 280 ? 12.143 14.416 -9.986 1.00 88.44 280 ARG A O 1
ATOM 2221 N N . HIS A 1 281 ? 13.030 12.425 -10.555 1.00 88.19 281 HIS A N 1
ATOM 2222 C CA . HIS A 1 281 ? 12.286 11.658 -9.549 1.00 88.19 281 HIS A CA 1
ATOM 2223 C C . HIS A 1 281 ? 12.687 12.036 -8.124 1.00 88.19 281 HIS A C 1
ATOM 2225 O O . HIS A 1 281 ? 11.809 12.239 -7.291 1.00 88.19 281 HIS A O 1
ATOM 2231 N N . MET A 1 282 ? 13.982 12.221 -7.853 1.00 91.62 282 MET A N 1
ATOM 2232 C CA . MET A 1 282 ? 14.444 12.687 -6.541 1.00 91.62 282 MET A CA 1
ATOM 2233 C C . MET A 1 282 ? 13.845 14.053 -6.196 1.00 91.62 282 MET A C 1
ATOM 2235 O O . MET A 1 282 ? 13.276 14.225 -5.122 1.00 91.62 282 MET A O 1
ATOM 2239 N N . LYS A 1 283 ? 13.865 14.998 -7.146 1.00 92.56 283 LYS A N 1
ATOM 2240 C CA . LYS A 1 283 ? 13.240 16.313 -6.958 1.00 92.56 283 LYS A CA 1
ATOM 2241 C C . LYS A 1 283 ? 11.734 16.210 -6.698 1.00 92.56 283 LYS A C 1
ATOM 2243 O O . LYS A 1 283 ? 11.207 16.961 -5.883 1.00 92.56 283 LYS A O 1
ATOM 2248 N N . LEU A 1 284 ? 11.034 15.314 -7.393 1.00 90.38 284 LEU A N 1
ATOM 2249 C CA . LEU A 1 284 ? 9.608 15.080 -7.168 1.00 90.38 284 LEU A CA 1
ATOM 2250 C C . LEU A 1 284 ? 9.352 14.529 -5.759 1.00 90.38 284 LEU A C 1
ATOM 2252 O O . LEU A 1 284 ? 8.482 15.036 -5.059 1.00 90.38 284 LEU A O 1
ATOM 2256 N N . MET A 1 285 ? 10.140 13.546 -5.326 1.00 93.44 285 MET A N 1
ATOM 2257 C CA . MET A 1 285 ? 10.056 12.950 -3.993 1.00 93.44 285 MET A CA 1
ATOM 2258 C C . MET A 1 285 ? 10.310 13.980 -2.876 1.00 93.44 285 MET A C 1
ATOM 2260 O O . MET A 1 285 ? 9.597 13.976 -1.869 1.00 93.44 285 MET A O 1
ATOM 2264 N N . ASP A 1 286 ? 11.268 14.894 -3.056 1.00 93.00 286 ASP A N 1
ATOM 2265 C CA . ASP A 1 286 ? 11.556 15.969 -2.094 1.00 93.00 286 ASP A CA 1
ATOM 2266 C C . ASP A 1 286 ? 10.365 16.920 -1.915 1.00 93.00 286 ASP A C 1
ATOM 2268 O O . ASP A 1 286 ? 10.045 17.324 -0.796 1.00 93.00 286 ASP A O 1
ATOM 2272 N N . LEU A 1 287 ? 9.652 17.228 -3.005 1.00 92.50 287 LEU A N 1
ATOM 2273 C CA . LEU A 1 287 ? 8.437 18.052 -2.971 1.00 92.50 287 LEU A CA 1
ATOM 2274 C C . LEU A 1 287 ? 7.263 17.364 -2.263 1.00 92.50 287 LEU A C 1
ATOM 2276 O O . LEU A 1 287 ? 6.306 18.035 -1.884 1.00 92.50 287 LEU A O 1
ATOM 2280 N N . CYS A 1 288 ? 7.322 16.044 -2.089 1.00 94.81 288 CYS A N 1
ATOM 2281 C CA . CYS A 1 288 ? 6.264 15.274 -1.445 1.00 94.81 288 CYS A CA 1
ATOM 2282 C C . CYS A 1 288 ? 6.427 15.195 0.079 1.00 94.81 288 CYS A C 1
ATOM 2284 O O . CYS A 1 288 ? 5.564 14.636 0.748 1.00 94.81 288 CYS A O 1
ATOM 2286 N N . MET A 1 289 ? 7.496 15.747 0.661 1.00 93.94 289 MET A N 1
ATOM 2287 C CA . MET A 1 289 ? 7.672 15.755 2.115 1.00 93.94 289 MET A CA 1
ATOM 2288 C C . MET A 1 289 ? 6.588 16.572 2.827 1.00 93.94 289 MET A C 1
ATOM 2290 O O . MET A 1 289 ? 6.245 17.675 2.411 1.00 93.94 289 MET A O 1
ATOM 2294 N N . GLY A 1 290 ? 6.075 16.048 3.942 1.00 96.00 290 GLY A N 1
ATOM 2295 C CA . GLY A 1 290 ? 5.058 16.731 4.740 1.00 96.00 290 GLY A CA 1
ATOM 2296 C C . GLY A 1 290 ? 4.832 16.105 6.116 1.00 96.00 290 GLY A C 1
ATOM 2297 O O . GLY A 1 290 ? 5.385 15.051 6.439 1.00 96.00 290 GLY A O 1
ATOM 2298 N N . GLU A 1 291 ? 4.024 16.790 6.932 1.00 97.06 291 GLU A N 1
ATOM 2299 C CA . GLU A 1 291 ? 3.706 16.402 8.317 1.00 97.06 291 GLU A CA 1
ATOM 2300 C C . GLU A 1 291 ? 3.102 14.991 8.383 1.00 97.06 291 GLU A C 1
ATOM 2302 O O . GLU A 1 291 ? 3.507 14.188 9.219 1.00 97.06 291 GLU A O 1
ATOM 2307 N N . GLY A 1 292 ? 2.177 14.660 7.476 1.00 97.19 292 GLY A N 1
ATOM 2308 C CA . GLY A 1 292 ? 1.469 13.379 7.500 1.00 97.19 292 GLY A CA 1
ATOM 2309 C C . GLY A 1 292 ? 2.385 12.180 7.295 1.00 97.19 292 GLY A C 1
ATOM 2310 O O . GLY A 1 292 ? 2.323 11.218 8.059 1.00 97.19 292 GLY A O 1
ATOM 2311 N N . HIS A 1 293 ? 3.296 12.259 6.323 1.00 97.00 293 HIS A N 1
ATOM 2312 C CA . HIS A 1 293 ? 4.305 11.222 6.133 1.00 97.00 293 HIS A CA 1
ATOM 2313 C C . HIS A 1 293 ? 5.191 11.064 7.377 1.00 97.00 293 HIS A C 1
ATOM 2315 O O . HIS A 1 293 ? 5.368 9.947 7.850 1.00 97.00 293 HIS A O 1
ATOM 2321 N N . GLN A 1 294 ? 5.674 12.161 7.971 1.00 96.94 294 GLN A N 1
ATOM 2322 C CA . GLN A 1 294 ? 6.499 12.094 9.186 1.00 96.94 294 GLN A CA 1
ATOM 2323 C C . GLN A 1 294 ? 5.768 11.436 10.365 1.00 96.94 294 GLN A C 1
ATOM 2325 O O . GLN A 1 294 ? 6.375 10.672 11.117 1.00 96.94 294 GLN A O 1
ATOM 2330 N N . VAL A 1 295 ? 4.476 11.730 10.532 1.00 96.56 295 VAL A N 1
ATOM 2331 C CA . VAL A 1 295 ? 3.641 11.128 11.579 1.00 96.56 295 VAL A CA 1
ATOM 2332 C C . VAL A 1 295 ? 3.497 9.623 11.357 1.00 96.56 295 VAL A C 1
ATOM 2334 O O . VAL A 1 295 ? 3.700 8.853 12.294 1.00 96.56 295 VAL A O 1
ATOM 2337 N N . PHE A 1 296 ? 3.203 9.189 10.131 1.00 95.88 296 PHE A N 1
ATOM 2338 C CA . PHE A 1 296 ? 3.013 7.768 9.824 1.00 95.88 296 PHE A CA 1
ATOM 2339 C C . PHE A 1 296 ? 4.321 6.974 9.912 1.00 95.88 296 PHE A C 1
ATOM 2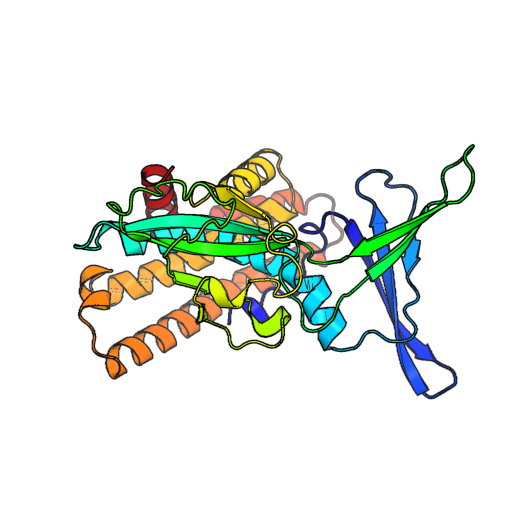341 O O . PHE A 1 296 ? 4.329 5.887 10.486 1.00 95.88 296 PHE A O 1
ATOM 2348 N N . SER A 1 297 ? 5.439 7.527 9.435 1.00 94.75 297 SER A N 1
ATOM 2349 C CA . SER A 1 297 ? 6.754 6.881 9.548 1.00 94.75 297 SER A CA 1
ATOM 2350 C C . SER A 1 297 ? 7.191 6.742 11.008 1.00 94.75 297 SER A C 1
ATOM 2352 O O . SER A 1 297 ? 7.712 5.702 11.403 1.00 94.75 297 SER A O 1
ATOM 2354 N N . ARG A 1 298 ? 6.914 7.745 11.854 1.00 94.75 298 ARG A N 1
ATOM 2355 C CA . ARG A 1 298 ? 7.180 7.651 13.297 1.00 94.75 298 ARG A CA 1
ATOM 2356 C C . ARG A 1 298 ? 6.308 6.594 13.971 1.00 94.75 298 ARG A C 1
ATOM 2358 O O . ARG A 1 298 ? 6.810 5.826 14.784 1.00 94.75 298 ARG A O 1
ATOM 2365 N N . ALA A 1 299 ? 5.019 6.546 13.637 1.00 93.00 299 ALA A N 1
ATOM 2366 C CA . ALA A 1 299 ? 4.120 5.533 14.178 1.00 93.00 299 ALA A CA 1
ATOM 2367 C C . ALA A 1 299 ? 4.602 4.116 13.838 1.00 93.00 299 ALA A C 1
ATOM 2369 O O . ALA A 1 299 ? 4.542 3.228 14.684 1.00 93.00 299 ALA A O 1
ATOM 2370 N N . LEU A 1 300 ? 5.140 3.922 12.631 1.00 91.62 300 LEU A N 1
ATOM 2371 C CA . LEU A 1 300 ? 5.710 2.646 12.213 1.00 91.62 300 LEU A CA 1
ATOM 2372 C C . LEU A 1 300 ? 6.936 2.245 13.047 1.00 91.62 300 LEU A C 1
ATOM 2374 O O . LEU A 1 300 ? 7.017 1.103 13.490 1.00 91.62 300 LEU A O 1
ATOM 2378 N N . GLN A 1 301 ? 7.834 3.194 13.336 1.00 88.00 301 GLN A N 1
ATOM 2379 C CA . GLN A 1 301 ? 9.030 2.968 14.162 1.00 88.00 301 GLN A CA 1
ATOM 2380 C C . GLN A 1 301 ? 8.711 2.543 15.602 1.00 88.00 301 GLN A C 1
ATOM 2382 O O . GLN A 1 301 ? 9.516 1.857 16.221 1.00 88.00 301 GLN A O 1
ATOM 2387 N N . TYR A 1 302 ? 7.553 2.931 16.148 1.00 81.88 302 TYR A N 1
ATOM 2388 C CA . TYR A 1 302 ? 7.115 2.474 17.473 1.00 81.88 302 TYR A CA 1
ATOM 2389 C C . TYR A 1 302 ? 6.575 1.037 17.480 1.00 81.88 302 TYR A C 1
ATOM 2391 O O . TYR A 1 302 ? 6.421 0.458 18.553 1.00 81.88 302 TYR A O 1
ATOM 2399 N N . GLN A 1 303 ? 6.251 0.481 16.309 1.00 72.94 303 GLN A N 1
ATOM 2400 C CA . GLN A 1 303 ? 5.706 -0.873 16.160 1.00 72.94 303 GLN A CA 1
ATOM 2401 C C . GLN A 1 303 ? 6.760 -1.907 15.722 1.00 72.94 303 GLN A C 1
ATOM 2403 O O . GLN A 1 303 ? 6.485 -3.110 15.771 1.00 72.94 303 GLN A O 1
ATOM 2408 N N . SER A 1 304 ? 7.933 -1.443 15.272 1.00 63.72 304 SER A N 1
ATOM 2409 C CA . SER A 1 304 ? 9.121 -2.247 14.947 1.00 63.72 304 SER A CA 1
ATOM 2410 C C . SER A 1 304 ? 9.743 -2.869 16.195 1.00 63.72 304 SER A C 1
ATOM 2412 O O . SER A 1 304 ? 9.923 -4.108 16.187 1.00 63.72 304 SER A O 1
#

Organism: Pyrenophora teres f. teres (strain 0-1) (NCBI:txid861557)

Secondary structure (DSSP, 8-state):
-GGGT----TTSSSEEEEEEEEEE-TTS-EEEEEEEEETT-TT-EEEEEES---HHHHHHHHHHHHHHHHHHHHHHHHHHHHTT-SS-EEEEEEEEET---SSPPEEEEEE--TTS--EEEEEETT-EEEEEEEEETT------TTS------EEEETTGGGGTS-SEEE-GGGG--TT-TTS-EEEEEETTHHHHHHHHHHHTT-HHHHHHHHHHHHHHHHHHHHHHHTTHHHHHHT--HHHHHHHHHHHHHHHHHHHHHHHHHHHHHHHS--TTHHHHHHHHHHHT--HHHHHHHHHHHTT-

pLDDT: mean 71.19, std 21.26, range [28.03, 97.75]

Radius of gyration: 21.23 Å; Cα contacts (8 Å, |Δi|>4): 441; chains: 1; bounding box: 50×50×63 Å

Mean predicted aligned error: 11.91 Å

Foldseek 3Di:
DVVVVPDDDQPLDCWRFPDWDWDADPVRDIWIFTFTHHNVDNVDTDTDGDVDDDPLLVLLQCLLSVQLLCLQLCLLVVLLLQVPDPFAKAKWKKKKAQFQAPDFHKDWDFDDDPPDDIDTDIDTHCRIGIWMWIDGPPPDQPDDPPLPSLPFTWTQAQSCVSRVDHGGTDTPVNRADPVDNVRIDMDIGFRCPSNVVLVVCVVVLPLVSLLSLLLSLLLQQQQVVLCVVQVHSVSLVVDDPVVVVVSVVSSVVSSCVSCVVSSVQLVVLVVPPDPCSSVSSNVSSVVSHDDRSVSSVVSSVVRD